Protein AF-A0A9J6DXA3-F1 (afdb_monomer_lite)

Structure (mmCIF, N/CA/C/O backbone):
data_AF-A0A9J6DXA3-F1
#
_entry.id   AF-A0A9J6DXA3-F1
#
loop_
_atom_site.group_PDB
_atom_site.id
_atom_site.type_symbol
_atom_site.label_atom_id
_atom_site.label_alt_id
_atom_site.label_comp_id
_atom_site.label_asym_id
_atom_site.label_entity_id
_atom_site.label_seq_id
_atom_site.pdbx_PDB_ins_code
_atom_site.Cartn_x
_atom_site.Cartn_y
_atom_site.Cartn_z
_atom_site.occupancy
_atom_site.B_iso_or_equiv
_atom_site.auth_seq_id
_atom_site.auth_comp_id
_atom_site.auth_asym_id
_atom_site.auth_atom_id
_atom_site.pdbx_PDB_model_num
ATOM 1 N N . MET A 1 1 ? -15.907 -33.816 31.996 1.00 32.94 1 MET A N 1
ATOM 2 C CA . MET A 1 1 ? -16.526 -34.299 30.741 1.00 32.94 1 MET A CA 1
ATOM 3 C C . MET A 1 1 ? -16.100 -33.361 29.618 1.00 32.94 1 MET A C 1
ATOM 5 O O . MET A 1 1 ? -16.428 -32.185 29.679 1.00 32.94 1 MET A O 1
ATOM 9 N N . VAL A 1 2 ? -15.277 -33.826 28.674 1.00 35.84 2 VAL A N 1
ATOM 10 C CA . VAL A 1 2 ? -14.734 -32.983 27.592 1.00 35.84 2 VAL A CA 1
ATOM 11 C C . VAL A 1 2 ? -15.700 -33.006 26.409 1.00 35.84 2 VAL A C 1
ATOM 13 O O . VAL A 1 2 ? -15.855 -34.043 25.774 1.00 35.84 2 VAL A O 1
ATOM 16 N N . VAL A 1 3 ? -16.315 -31.865 26.089 1.00 32.56 3 VAL A N 1
ATOM 17 C CA . VAL A 1 3 ? -17.033 -31.655 24.820 1.00 32.56 3 VAL A CA 1
ATOM 18 C C . VAL A 1 3 ? -16.294 -30.572 24.038 1.00 32.56 3 VAL A C 1
ATOM 20 O O . VAL A 1 3 ? -15.847 -29.569 24.594 1.00 32.56 3 VAL A O 1
ATOM 23 N N . THR A 1 4 ? -16.031 -30.848 22.763 1.00 32.62 4 THR A N 1
ATOM 24 C CA . THR A 1 4 ? -14.801 -30.379 22.115 1.00 32.62 4 THR A CA 1
ATOM 25 C C . THR A 1 4 ? -14.888 -28.975 21.510 1.00 32.62 4 THR A C 1
ATOM 27 O O . THR A 1 4 ? -15.875 -28.568 20.901 1.00 32.62 4 THR A O 1
ATOM 30 N N . ASN A 1 5 ? -13.768 -28.247 21.579 1.00 40.22 5 ASN A N 1
ATOM 31 C CA . ASN A 1 5 ? -13.580 -26.883 21.056 1.00 40.22 5 ASN A CA 1
ATOM 32 C C . ASN A 1 5 ? -13.651 -26.780 19.503 1.00 40.22 5 ASN A C 1
ATOM 34 O O . ASN A 1 5 ? -13.339 -25.745 18.917 1.00 40.22 5 ASN A O 1
ATOM 38 N N . ARG A 1 6 ? -14.027 -27.864 18.807 1.00 35.66 6 ARG A N 1
ATOM 39 C CA . ARG A 1 6 ? -14.037 -27.958 17.337 1.00 35.66 6 ARG A CA 1
ATOM 40 C C . ARG A 1 6 ? -15.340 -27.426 16.728 1.00 35.66 6 ARG A C 1
ATOM 42 O O . ARG A 1 6 ? -15.296 -26.728 15.718 1.00 35.66 6 ARG A O 1
ATOM 49 N N . GLU A 1 7 ? -16.486 -27.659 17.369 1.00 32.19 7 GLU A N 1
ATOM 50 C CA . GLU A 1 7 ? -17.798 -27.310 16.795 1.00 32.19 7 GLU A CA 1
ATOM 51 C C . GLU A 1 7 ? -18.126 -25.809 16.783 1.00 32.19 7 GLU A C 1
ATOM 53 O O . GLU A 1 7 ? -18.921 -25.348 15.961 1.00 32.19 7 GLU A O 1
ATOM 58 N N . ARG A 1 8 ? -17.531 -25.013 17.683 1.00 41.12 8 ARG A N 1
ATOM 59 C CA . ARG A 1 8 ? -17.769 -23.558 17.707 1.00 41.12 8 ARG A CA 1
ATOM 60 C C . ARG A 1 8 ? -17.139 -22.845 16.504 1.00 41.12 8 ARG A C 1
ATOM 62 O O . ARG A 1 8 ? -17.656 -21.813 16.087 1.00 41.12 8 ARG A O 1
ATOM 69 N N . ARG A 1 9 ? -16.078 -23.406 15.905 1.00 43.84 9 ARG A N 1
ATOM 70 C CA . ARG A 1 9 ? -15.393 -22.811 14.742 1.00 43.84 9 ARG A CA 1
ATOM 71 C C . ARG A 1 9 ? -16.198 -22.940 13.442 1.00 43.84 9 ARG A C 1
ATOM 73 O O . ARG A 1 9 ? -16.275 -21.970 12.697 1.00 43.84 9 ARG A O 1
ATOM 80 N N . GLY A 1 10 ? -16.862 -24.076 13.204 1.00 33.06 10 GLY A N 1
ATOM 81 C CA . GLY A 1 10 ? -17.663 -24.288 11.985 1.00 33.06 10 GLY A CA 1
ATOM 82 C C . GLY A 1 10 ? -18.883 -23.361 11.877 1.00 33.06 10 GLY A C 1
ATOM 83 O O . GLY A 1 10 ? -19.132 -22.774 10.826 1.00 33.06 10 GLY A O 1
ATOM 84 N N . ARG A 1 11 ? -19.609 -23.156 12.988 1.00 39.62 11 ARG A N 1
ATOM 85 C CA . ARG A 1 11 ? -20.810 -22.294 13.022 1.00 39.62 11 ARG A CA 1
ATOM 86 C C . ARG A 1 11 ? -20.500 -20.792 12.917 1.00 39.62 11 ARG A C 1
ATOM 88 O O . ARG A 1 11 ? -21.351 -20.036 12.458 1.00 39.62 11 ARG A O 1
ATOM 95 N N . ALA A 1 12 ? -19.298 -20.359 13.307 1.00 43.62 12 ALA A N 1
A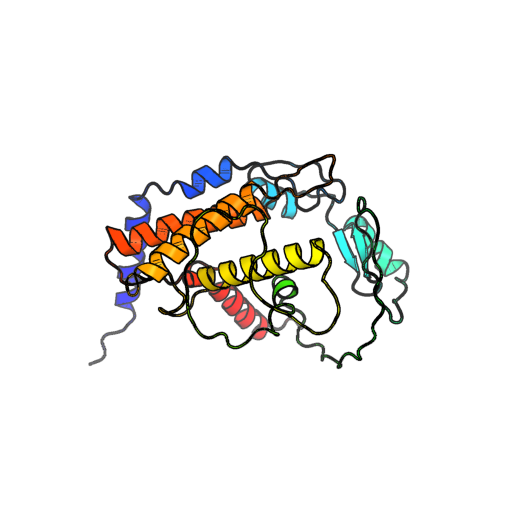TOM 96 C CA . ALA A 1 12 ? -18.857 -18.974 13.124 1.00 43.62 12 ALA A CA 1
ATOM 97 C C . ALA A 1 12 ? -18.522 -18.664 11.654 1.00 43.62 12 ALA A C 1
ATOM 99 O O . ALA A 1 12 ? -18.892 -17.603 11.153 1.00 43.62 12 ALA A O 1
ATOM 100 N N . LEU A 1 13 ? -17.880 -19.605 10.949 1.00 41.00 13 LEU A N 1
ATOM 101 C CA . LEU A 1 13 ? -17.437 -19.401 9.569 1.00 41.00 13 LEU A CA 1
ATOM 102 C C . LEU A 1 13 ? -18.620 -19.244 8.597 1.00 41.00 13 LEU A C 1
ATOM 104 O O . LEU A 1 13 ? -18.653 -18.275 7.846 1.00 41.00 13 LEU A O 1
ATOM 108 N N . HIS A 1 14 ? -19.638 -20.110 8.691 1.00 32.59 14 HIS A N 1
ATOM 109 C CA . HIS A 1 14 ? -20.852 -20.014 7.862 1.00 32.59 14 HIS A CA 1
ATOM 110 C C . HIS A 1 14 ? -21.665 -18.727 8.092 1.00 32.59 14 HIS A C 1
ATOM 112 O O . HIS A 1 14 ? -22.303 -18.228 7.166 1.00 32.59 14 HIS A O 1
ATOM 118 N N . ARG A 1 15 ? -21.647 -18.162 9.310 1.00 36.94 15 ARG A N 1
ATOM 119 C CA . ARG A 1 15 ? -22.309 -16.875 9.588 1.00 36.94 15 ARG A CA 1
ATOM 120 C C . ARG A 1 15 ? -21.566 -15.693 8.968 1.00 36.94 15 ARG A C 1
ATOM 122 O O . ARG A 1 15 ? -22.218 -14.764 8.505 1.00 36.94 15 ARG A O 1
ATOM 129 N N . LEU A 1 16 ? -20.233 -15.741 8.914 1.00 41.31 16 LEU A N 1
ATOM 130 C CA . LEU A 1 16 ? -19.437 -14.731 8.212 1.00 41.31 16 LEU A CA 1
ATOM 131 C C . LEU A 1 16 ? -19.705 -14.759 6.702 1.00 41.31 16 LEU A C 1
ATOM 133 O O . LEU A 1 16 ? -19.933 -13.703 6.124 1.00 41.31 16 LEU A O 1
ATOM 137 N N . THR A 1 17 ? -19.777 -15.938 6.072 1.00 39.34 17 THR A N 1
ATOM 138 C CA . THR A 1 17 ? -20.079 -16.036 4.630 1.00 39.34 17 THR A CA 1
ATOM 139 C C . THR A 1 17 ? -21.453 -15.449 4.295 1.00 39.34 17 THR A C 1
ATOM 141 O O . THR A 1 17 ? -21.569 -14.682 3.342 1.00 39.34 17 THR A O 1
ATOM 144 N N . ALA A 1 18 ? -22.479 -15.737 5.104 1.00 35.12 18 ALA A N 1
ATOM 145 C CA . ALA A 1 18 ? -23.824 -15.186 4.911 1.00 35.12 18 ALA A CA 1
ATOM 146 C C . ALA A 1 18 ? -23.894 -13.657 5.116 1.00 35.12 18 ALA A C 1
ATOM 148 O O . ALA A 1 18 ? -24.624 -12.981 4.398 1.00 35.12 18 ALA A O 1
ATOM 149 N N . LEU A 1 19 ? -23.109 -13.097 6.046 1.00 46.53 19 LEU A N 1
ATOM 150 C CA . LEU A 1 19 ? -23.031 -11.645 6.270 1.00 46.53 19 LEU A CA 1
ATOM 151 C C . LEU A 1 19 ? -22.354 -10.887 5.117 1.00 46.53 19 LEU A C 1
ATOM 153 O O . LEU A 1 19 ? -22.699 -9.736 4.873 1.00 46.53 19 LEU A O 1
ATOM 157 N N . VAL A 1 20 ? -21.426 -11.518 4.389 1.00 47.47 20 VAL A N 1
ATOM 158 C CA . VAL A 1 20 ? -20.734 -10.885 3.249 1.00 47.47 20 VAL A CA 1
ATOM 159 C C . VAL A 1 20 ? -21.664 -10.684 2.045 1.00 47.47 20 VAL A C 1
ATOM 161 O O . VAL A 1 20 ? -21.513 -9.695 1.339 1.00 47.47 20 VAL A O 1
ATOM 164 N N . HIS A 1 21 ? -22.657 -11.558 1.840 1.00 46.91 21 HIS A N 1
ATOM 165 C CA . HIS A 1 21 ? -23.562 -11.508 0.678 1.00 46.91 21 HIS A CA 1
ATOM 166 C C . HIS A 1 21 ? -24.663 -10.432 0.778 1.00 46.91 21 HIS A C 1
ATOM 168 O O . HIS A 1 21 ? -25.311 -10.133 -0.220 1.00 46.91 21 HIS A O 1
ATOM 174 N N . GLY A 1 22 ? -24.898 -9.865 1.967 1.00 45.28 22 GLY A N 1
ATOM 175 C CA . GLY A 1 22 ? -25.906 -8.817 2.192 1.00 45.28 22 GLY A CA 1
ATOM 176 C C . GLY A 1 22 ? -25.366 -7.384 2.136 1.00 45.28 22 GLY A C 1
ATOM 177 O O . GLY A 1 22 ? -26.148 -6.441 2.220 1.00 45.28 22 GLY A O 1
ATOM 178 N N . VAL A 1 23 ? -24.047 -7.208 2.020 1.00 51.72 23 VAL A N 1
ATOM 179 C CA . VAL A 1 23 ? -23.394 -5.895 1.961 1.00 51.72 23 VAL A CA 1
ATOM 180 C C . VAL A 1 23 ? -22.916 -5.663 0.532 1.00 51.72 23 VAL A C 1
ATOM 182 O O . VAL A 1 23 ? -22.135 -6.445 -0.005 1.00 51.72 23 VAL A O 1
ATOM 185 N N . ASN A 1 24 ? -23.381 -4.581 -0.092 1.00 50.00 24 ASN A N 1
ATOM 186 C CA . ASN A 1 24 ? -22.934 -4.183 -1.425 1.00 50.00 24 ASN A CA 1
ATOM 187 C C . ASN A 1 24 ? -21.543 -3.529 -1.326 1.00 50.00 24 ASN A C 1
ATOM 189 O O . ASN A 1 24 ? -21.427 -2.304 -1.252 1.00 50.00 24 ASN A O 1
ATOM 193 N N . TRP A 1 25 ? -20.499 -4.361 -1.250 1.00 54.56 25 TRP A N 1
ATOM 194 C CA . TRP A 1 25 ? -19.100 -3.944 -1.127 1.00 54.56 25 TRP A CA 1
ATOM 195 C C . TRP A 1 25 ? -18.617 -3.223 -2.395 1.00 54.56 25 TRP A C 1
ATOM 197 O O . TRP A 1 25 ? -18.008 -3.811 -3.290 1.00 54.56 25 TRP A O 1
ATOM 207 N N . ARG A 1 26 ? -18.829 -1.904 -2.429 1.00 54.62 26 ARG A N 1
ATOM 208 C CA . ARG A 1 26 ? -18.329 -0.995 -3.473 1.00 54.62 26 ARG A CA 1
ATOM 209 C C . ARG A 1 26 ? -16.815 -1.064 -3.765 1.00 54.62 26 ARG A C 1
ATOM 211 O O . ARG A 1 26 ? -16.468 -0.760 -4.905 1.00 54.62 26 ARG A O 1
ATOM 218 N N . PRO A 1 27 ? -15.904 -1.471 -2.852 1.00 53.50 27 PRO A N 1
ATOM 219 C CA . PRO A 1 27 ? -14.471 -1.499 -3.153 1.00 53.50 27 PRO A CA 1
ATOM 220 C C . PRO A 1 27 ? -14.051 -2.392 -4.326 1.00 53.50 27 PRO A C 1
ATOM 222 O O . PRO A 1 27 ? -13.066 -2.062 -4.978 1.00 53.50 27 PRO A O 1
ATOM 225 N N . MET A 1 28 ? -14.776 -3.480 -4.631 1.00 50.53 28 MET A N 1
ATOM 226 C CA . MET A 1 28 ? -14.463 -4.291 -5.821 1.00 50.53 28 MET A CA 1
ATOM 227 C C . MET A 1 28 ? -14.722 -3.520 -7.120 1.00 50.53 28 MET A C 1
ATOM 229 O O . MET A 1 28 ? -13.863 -3.517 -7.992 1.00 50.53 28 MET A O 1
ATOM 233 N N . LEU A 1 29 ? -15.842 -2.793 -7.213 1.00 53.34 29 LEU A N 1
ATOM 234 C CA . LEU A 1 29 ? -16.174 -1.981 -8.394 1.00 53.34 29 LEU A CA 1
ATOM 235 C C . LEU A 1 29 ? -15.106 -0.904 -8.656 1.00 53.34 29 LEU A C 1
ATOM 237 O O . LEU A 1 29 ? -14.733 -0.647 -9.796 1.00 53.34 29 LEU A O 1
ATOM 241 N N . LEU A 1 30 ? -14.542 -0.334 -7.587 1.00 57.00 30 LEU A N 1
ATOM 242 C CA . LEU A 1 30 ? -13.500 0.688 -7.681 1.00 57.00 30 LEU A CA 1
ATOM 243 C C . LEU A 1 30 ? -12.153 0.153 -8.215 1.00 57.00 30 LEU A C 1
ATOM 245 O O . LEU A 1 30 ? -11.325 0.932 -8.684 1.00 57.00 30 LEU A O 1
ATOM 249 N N . ALA A 1 31 ? -11.895 -1.155 -8.114 1.00 58.88 31 ALA A N 1
ATOM 250 C CA . ALA A 1 31 ? -10.672 -1.768 -8.635 1.00 58.88 31 ALA A CA 1
ATOM 251 C C . ALA A 1 31 ? -10.705 -1.912 -10.168 1.00 58.88 31 ALA A C 1
ATOM 253 O O . ALA A 1 31 ? -9.661 -1.790 -10.815 1.00 58.88 31 ALA A O 1
ATOM 254 N N . ASP A 1 32 ? -11.899 -2.109 -10.734 1.00 62.88 32 ASP A N 1
ATOM 255 C CA . ASP A 1 32 ? -12.118 -2.250 -12.176 1.00 62.88 32 ASP A CA 1
ATOM 256 C C . ASP A 1 32 ? -12.164 -0.887 -12.898 1.00 62.88 32 ASP A C 1
ATOM 258 O O . ASP A 1 32 ? -11.790 -0.788 -14.065 1.00 62.88 32 ASP A O 1
ATOM 262 N N . GLU A 1 33 ? -12.547 0.184 -12.191 1.00 69.38 33 GLU A N 1
ATOM 263 C CA . GLU A 1 33 ? -12.546 1.568 -12.699 1.00 69.38 33 GLU A CA 1
ATOM 264 C C . GLU A 1 33 ? -11.139 2.207 -12.758 1.00 69.38 33 GLU A C 1
ATOM 266 O O . GLU A 1 33 ? -10.894 3.118 -13.553 1.00 69.38 33 GLU A O 1
ATOM 271 N N . LEU A 1 34 ? -10.196 1.762 -11.915 1.00 77.94 34 LEU A N 1
ATOM 272 C CA . LEU A 1 34 ? -8.882 2.398 -11.755 1.00 77.94 34 LEU A CA 1
ATOM 273 C C . LEU A 1 34 ? -7.815 1.809 -12.690 1.00 77.94 34 LEU A C 1
ATOM 275 O O . LEU A 1 34 ? -7.060 0.901 -12.331 1.00 77.94 34 LEU A O 1
ATOM 279 N N . MET A 1 35 ? -7.709 2.411 -13.876 1.00 89.19 35 MET A N 1
ATOM 280 C CA . MET A 1 35 ? -6.674 2.118 -14.872 1.00 89.19 35 MET A CA 1
ATOM 281 C C . MET A 1 35 ? -5.269 2.476 -14.360 1.00 89.19 35 MET A C 1
ATOM 283 O O . MET A 1 35 ? -4.984 3.632 -14.046 1.00 89.19 35 MET A O 1
ATOM 287 N N . ALA A 1 36 ? -4.363 1.500 -14.329 1.00 92.94 36 ALA A N 1
ATOM 288 C CA . ALA A 1 36 ? -2.966 1.662 -13.938 1.00 92.94 36 ALA A CA 1
ATOM 289 C C . ALA A 1 36 ? -2.009 1.203 -15.043 1.00 92.94 36 ALA A C 1
ATOM 291 O O . ALA A 1 36 ? -2.321 0.328 -15.848 1.00 92.94 36 ALA A O 1
ATOM 292 N N . TYR A 1 37 ? -0.816 1.793 -15.070 1.00 95.75 37 TYR A N 1
ATOM 293 C CA . TYR A 1 37 ? 0.269 1.375 -15.955 1.00 95.75 37 TYR A CA 1
ATOM 294 C C . TYR A 1 37 ? 1.056 0.209 -15.351 1.00 95.75 37 TYR A C 1
ATOM 296 O O . TYR A 1 37 ? 1.200 0.111 -14.133 1.00 95.75 37 TYR A O 1
ATOM 304 N N . CYS A 1 38 ? 1.660 -0.623 -16.197 1.00 95.56 38 CYS A N 1
ATOM 305 C CA . CYS A 1 38 ? 2.570 -1.677 -15.750 1.00 95.56 38 CYS A CA 1
ATOM 306 C C . CYS A 1 38 ? 3.726 -1.137 -14.880 1.00 95.56 38 CYS A C 1
ATOM 308 O O . CYS A 1 38 ? 4.283 -0.061 -15.132 1.00 95.56 38 CYS A O 1
ATOM 310 N N . TRP A 1 39 ? 4.140 -1.918 -13.874 1.00 92.69 39 TRP A N 1
ATOM 311 C CA . TRP A 1 39 ? 5.334 -1.640 -13.063 1.00 92.69 39 TRP A CA 1
ATOM 312 C C . TRP A 1 39 ? 6.588 -1.430 -13.923 1.00 92.69 39 TRP A C 1
ATOM 314 O O . TRP A 1 39 ? 7.380 -0.540 -13.626 1.00 92.69 39 TRP A O 1
ATOM 324 N N . ASN A 1 40 ? 6.724 -2.182 -15.022 1.00 93.19 40 ASN A N 1
ATOM 325 C CA . ASN A 1 40 ? 7.874 -2.129 -15.931 1.00 93.19 40 ASN A CA 1
ATOM 326 C C . ASN A 1 40 ? 7.781 -1.019 -17.000 1.00 93.19 40 ASN A C 1
ATOM 328 O O . ASN A 1 40 ? 8.551 -1.012 -17.959 1.00 93.19 40 ASN A O 1
ATOM 332 N N . GLU A 1 41 ? 6.847 -0.073 -16.873 1.00 94.06 41 GLU A N 1
ATOM 333 C CA . GLU A 1 41 ? 6.739 1.067 -17.794 1.00 94.06 41 GLU A CA 1
ATOM 334 C C . GLU A 1 41 ? 8.007 1.947 -17.880 1.00 94.06 41 GLU A C 1
ATOM 336 O O . GLU A 1 41 ? 8.374 2.284 -19.007 1.00 94.06 41 GLU A O 1
ATOM 341 N N . PRO A 1 42 ? 8.783 2.195 -16.799 1.00 90.06 42 PRO A N 1
ATOM 342 C CA . PRO A 1 42 ? 10.087 2.868 -16.893 1.00 90.06 42 PRO A CA 1
ATOM 343 C C . PRO A 1 42 ? 11.129 2.117 -17.740 1.00 90.06 42 PRO A C 1
ATOM 345 O O . PRO A 1 42 ? 12.135 2.695 -18.137 1.00 90.06 42 PRO A O 1
ATOM 348 N N . TYR A 1 43 ? 10.897 0.832 -18.032 1.00 90.25 43 TYR A N 1
ATOM 349 C CA . TYR A 1 43 ? 11.758 -0.006 -18.874 1.00 90.25 43 TYR A CA 1
ATOM 350 C C . TYR A 1 43 ? 11.199 -0.205 -20.295 1.00 90.25 43 TYR A C 1
ATOM 352 O O . TYR A 1 43 ? 11.762 -0.979 -21.071 1.00 90.25 43 TYR A O 1
ATOM 360 N N . GLY A 1 44 ? 10.114 0.500 -20.649 1.00 91.31 44 GLY A N 1
ATOM 361 C CA . GLY A 1 44 ? 9.510 0.518 -21.986 1.00 91.31 44 GLY A CA 1
ATOM 362 C C . GLY A 1 44 ? 8.147 -0.173 -22.110 1.00 91.31 44 GLY A C 1
ATOM 363 O O . GLY A 1 44 ? 7.597 -0.226 -23.210 1.00 91.31 44 GLY A O 1
ATOM 364 N N . CYS A 1 45 ? 7.573 -0.699 -21.022 1.00 94.25 45 CYS A N 1
ATOM 365 C CA . CYS A 1 45 ? 6.257 -1.337 -21.084 1.00 94.25 45 CYS A CA 1
ATOM 366 C C . CYS A 1 45 ? 5.109 -0.316 -21.174 1.00 94.25 45 CYS A C 1
ATOM 368 O O . CYS A 1 45 ? 4.777 0.345 -20.196 1.00 94.25 45 CYS A O 1
ATOM 370 N N . ASN A 1 46 ? 4.428 -0.247 -22.316 1.00 95.00 46 ASN A N 1
ATOM 371 C CA . ASN A 1 46 ? 3.305 0.678 -22.520 1.00 95.00 46 ASN A CA 1
ATOM 372 C C . ASN A 1 46 ? 1.927 0.118 -22.100 1.00 95.00 46 ASN A C 1
ATOM 374 O O . ASN A 1 46 ? 0.905 0.687 -22.473 1.00 95.00 46 ASN A O 1
ATOM 378 N N . PHE A 1 47 ? 1.872 -0.994 -21.356 1.00 96.56 47 PHE A N 1
ATOM 379 C CA . PHE A 1 47 ? 0.603 -1.594 -20.934 1.00 96.56 47 PHE A CA 1
ATOM 380 C C . PHE A 1 47 ? -0.122 -0.736 -19.885 1.00 96.56 47 PHE A C 1
ATOM 382 O O . PHE A 1 47 ? 0.482 -0.322 -18.890 1.00 96.56 47 PHE A O 1
ATOM 389 N N . VAL A 1 48 ? -1.430 -0.542 -20.089 1.00 95.56 48 VAL A N 1
ATOM 390 C CA . VAL A 1 48 ? -2.358 0.133 -19.170 1.00 95.56 48 VAL A CA 1
ATOM 391 C C . VAL A 1 48 ? -3.651 -0.678 -19.091 1.00 95.56 48 VAL A C 1
ATOM 393 O O . VAL A 1 48 ? -4.199 -1.050 -20.126 1.00 95.56 48 VAL A O 1
ATOM 396 N N . GLY A 1 49 ? -4.156 -0.934 -17.885 1.00 93.44 49 GLY A N 1
ATOM 397 C CA . GLY A 1 49 ? -5.385 -1.704 -17.672 1.00 93.44 49 GLY A CA 1
ATOM 398 C C . GLY A 1 49 ? -5.929 -1.571 -16.247 1.00 93.44 49 GLY A C 1
ATOM 399 O O . GLY A 1 49 ? -5.282 -0.933 -15.414 1.00 93.44 49 GLY A O 1
ATOM 400 N N . PRO A 1 50 ? -7.084 -2.182 -15.930 1.00 91.06 50 PRO A N 1
ATOM 401 C CA . PRO A 1 50 ? -7.549 -2.325 -14.552 1.00 91.06 50 PRO A CA 1
ATOM 402 C C . PRO A 1 50 ? -6.531 -3.095 -13.707 1.00 91.06 50 PRO A C 1
ATOM 404 O O . PRO A 1 50 ? -5.791 -3.933 -14.229 1.00 91.06 50 PRO A O 1
ATOM 407 N N . ILE A 1 51 ? -6.493 -2.852 -12.396 1.00 88.25 51 ILE A N 1
ATOM 408 C CA . ILE A 1 51 ? -5.410 -3.347 -11.523 1.00 88.25 51 ILE A CA 1
ATOM 409 C C . ILE A 1 51 ? -5.218 -4.873 -11.563 1.00 88.25 51 ILE A C 1
ATOM 411 O O . ILE A 1 51 ? -4.080 -5.343 -11.552 1.00 88.25 51 ILE A O 1
ATOM 415 N N . ALA A 1 52 ? -6.308 -5.640 -11.674 1.00 84.88 52 ALA A N 1
ATOM 416 C CA . ALA A 1 52 ? -6.265 -7.097 -11.804 1.00 84.88 52 ALA A CA 1
ATOM 417 C C . ALA A 1 52 ? -5.565 -7.539 -13.103 1.00 84.88 52 ALA A C 1
ATOM 419 O O . ALA A 1 52 ? -4.681 -8.393 -13.075 1.00 84.88 52 ALA A O 1
ATOM 420 N N . VAL A 1 53 ? -5.892 -6.886 -14.223 1.00 91.38 53 VAL A N 1
ATOM 421 C CA . VAL A 1 53 ? -5.303 -7.167 -15.542 1.00 91.38 53 VAL A CA 1
ATOM 422 C C . VAL A 1 53 ? -3.852 -6.676 -15.618 1.00 91.38 53 VAL A C 1
ATOM 424 O O . VAL A 1 53 ? -3.032 -7.279 -16.299 1.00 91.38 53 VAL A O 1
ATOM 427 N N . VAL A 1 54 ? -3.487 -5.612 -14.893 1.00 93.31 54 VAL A N 1
ATOM 428 C CA . VAL A 1 54 ? -2.088 -5.148 -14.791 1.00 93.31 54 VAL A CA 1
ATOM 429 C C . VAL A 1 54 ? -1.214 -6.155 -14.044 1.00 93.31 54 VAL A C 1
ATOM 431 O O . VAL A 1 54 ? -0.057 -6.335 -14.425 1.00 93.31 54 VAL A O 1
ATOM 434 N N . LEU A 1 55 ? -1.748 -6.826 -13.018 1.00 90.62 55 LEU A N 1
ATOM 435 C CA . LEU A 1 55 ? -1.045 -7.904 -12.318 1.00 90.62 55 LEU A CA 1
ATOM 436 C C . LEU A 1 55 ? -0.877 -9.137 -13.215 1.00 90.62 55 LEU A C 1
ATOM 438 O O . LEU A 1 55 ? 0.243 -9.614 -13.372 1.00 90.62 55 LEU A O 1
ATOM 442 N N . GLU A 1 56 ? -1.949 -9.591 -13.867 1.00 92.06 56 GLU A N 1
ATOM 443 C CA . GLU A 1 56 ? -1.897 -10.694 -14.837 1.00 92.06 56 GLU A CA 1
ATOM 444 C C . GLU A 1 56 ? -0.919 -10.396 -15.986 1.00 92.06 56 GLU A C 1
ATOM 446 O O . GLU A 1 56 ? -0.071 -11.224 -16.324 1.00 92.06 56 GLU A O 1
ATOM 451 N N . HIS A 1 57 ? -0.970 -9.181 -16.541 1.00 95.31 57 HIS A N 1
ATOM 452 C CA . HIS A 1 57 ? -0.018 -8.732 -17.548 1.00 95.31 57 HIS A CA 1
ATOM 453 C C . HIS A 1 57 ? 1.419 -8.796 -17.025 1.00 95.31 57 HIS A C 1
ATOM 455 O O . HIS A 1 57 ? 2.285 -9.348 -17.709 1.00 95.31 57 HIS A O 1
ATOM 461 N N . TYR A 1 58 ? 1.665 -8.233 -15.835 1.00 94.00 58 TYR A N 1
ATOM 462 C CA . TYR A 1 58 ? 2.981 -8.239 -15.213 1.00 94.00 58 TYR A CA 1
ATOM 463 C C . TYR A 1 58 ? 3.499 -9.667 -15.077 1.00 94.00 58 TYR A C 1
ATOM 465 O O . TYR A 1 58 ? 4.562 -9.936 -15.605 1.00 94.00 58 TYR A O 1
ATOM 473 N N . GLU A 1 59 ? 2.755 -10.579 -14.453 1.00 92.12 59 GLU A N 1
ATOM 474 C CA . GLU A 1 59 ? 3.235 -11.935 -14.160 1.00 92.12 59 GLU A CA 1
ATOM 475 C C . GLU A 1 59 ? 3.368 -12.836 -15.398 1.00 92.12 59 GLU A C 1
ATOM 477 O O . GLU A 1 59 ? 4.274 -13.668 -15.444 1.00 92.12 59 GLU A O 1
ATOM 482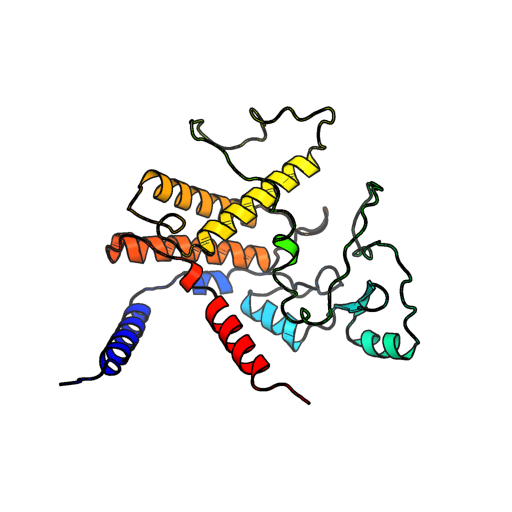 N N . GLN A 1 60 ? 2.477 -12.702 -16.390 1.00 92.75 60 GLN A N 1
ATOM 483 C CA . GLN A 1 60 ? 2.325 -13.709 -17.453 1.00 92.75 60 GLN A CA 1
ATOM 484 C C . GLN A 1 60 ? 2.753 -13.251 -18.854 1.00 92.75 60 GLN A C 1
ATOM 486 O O . GLN A 1 60 ? 3.043 -14.095 -19.701 1.00 92.75 60 GLN A O 1
ATOM 491 N N . SER A 1 61 ? 2.785 -11.942 -19.142 1.00 93.69 61 SER A N 1
ATOM 492 C CA . SER A 1 61 ? 3.008 -11.436 -20.515 1.00 93.69 61 SER A CA 1
ATOM 493 C C . SER A 1 61 ? 3.973 -10.251 -20.634 1.00 93.69 61 SER A C 1
ATOM 495 O O . SER A 1 61 ? 4.207 -9.749 -21.738 1.00 93.69 61 SER A O 1
ATOM 497 N N . CYS A 1 62 ? 4.574 -9.783 -19.537 1.00 94.69 62 CYS A N 1
ATOM 498 C CA . CYS A 1 62 ? 5.439 -8.612 -19.578 1.00 94.69 62 CYS A CA 1
ATOM 499 C C . CYS A 1 62 ? 6.845 -8.919 -20.126 1.00 94.69 62 CYS A C 1
ATOM 501 O O . CYS A 1 62 ? 7.774 -9.250 -19.391 1.00 94.69 62 CYS A O 1
ATOM 503 N N . ALA A 1 63 ? 7.051 -8.670 -21.423 1.00 92.75 63 ALA A N 1
ATOM 504 C CA . ALA A 1 63 ? 8.364 -8.752 -22.084 1.00 92.75 63 ALA A CA 1
ATOM 505 C C . ALA A 1 63 ? 9.432 -7.761 -21.549 1.00 92.75 63 ALA A C 1
ATOM 507 O O . ALA A 1 63 ? 10.574 -7.762 -22.004 1.00 92.75 63 ALA A O 1
ATOM 508 N N . PHE A 1 64 ? 9.073 -6.897 -20.594 1.00 93.81 64 PHE A N 1
ATOM 509 C CA . PHE A 1 64 ? 9.936 -5.864 -20.013 1.00 93.81 64 PHE A CA 1
ATOM 510 C C . PHE A 1 64 ? 10.346 -6.159 -18.563 1.00 93.81 64 PHE A C 1
ATOM 512 O O . PHE A 1 64 ? 10.801 -5.254 -17.866 1.00 93.81 64 PHE A O 1
ATOM 519 N N . HIS A 1 65 ? 10.195 -7.401 -18.089 1.00 92.00 65 HIS A N 1
ATOM 520 C CA . HIS A 1 65 ? 10.737 -7.798 -16.790 1.00 92.00 65 HIS A CA 1
ATOM 521 C C . HIS A 1 65 ? 12.229 -7.520 -16.690 1.00 92.00 65 HIS A C 1
ATOM 523 O O . HIS A 1 65 ? 13.005 -8.000 -17.520 1.00 92.00 65 HIS A O 1
ATOM 529 N N . VAL A 1 66 ? 12.616 -6.829 -15.619 1.00 89.88 66 VAL A N 1
ATOM 530 C CA . VAL A 1 66 ? 14.011 -6.588 -15.270 1.00 89.88 66 VAL A CA 1
ATOM 531 C C . VAL A 1 66 ? 14.384 -7.195 -13.921 1.00 89.88 66 VAL A C 1
ATOM 533 O O . VAL A 1 66 ? 13.560 -7.305 -13.016 1.00 89.88 66 VAL A O 1
ATOM 536 N N . PHE A 1 67 ? 15.655 -7.561 -13.789 1.00 86.69 67 PHE A N 1
ATOM 537 C CA . PHE A 1 67 ? 16.257 -8.164 -12.608 1.00 86.69 67 PHE A CA 1
ATOM 538 C C . PHE A 1 67 ? 17.556 -7.445 -12.262 1.00 86.69 67 PHE A C 1
ATOM 540 O O . PHE A 1 67 ? 18.337 -7.094 -13.146 1.00 86.69 67 PHE A O 1
ATOM 547 N N . LEU A 1 68 ? 17.809 -7.273 -10.965 1.00 86.88 68 LEU A N 1
ATOM 548 C CA . LEU A 1 68 ? 19.098 -6.815 -10.458 1.00 86.88 68 LEU A CA 1
ATOM 549 C C . LEU A 1 68 ? 20.049 -8.013 -10.334 1.00 86.88 68 LEU A C 1
ATOM 551 O O . LEU A 1 68 ? 19.805 -8.926 -9.536 1.00 86.88 68 LEU A O 1
ATOM 555 N N . CYS A 1 69 ? 21.148 -8.006 -11.086 1.00 87.81 69 CYS A N 1
ATOM 556 C CA . CYS A 1 69 ? 22.164 -9.044 -10.985 1.00 87.81 69 CYS A CA 1
ATOM 557 C C . CYS A 1 69 ? 22.864 -8.995 -9.624 1.00 87.81 69 CYS A C 1
ATOM 559 O O . CYS A 1 69 ? 23.574 -8.045 -9.300 1.00 87.81 69 CYS A O 1
ATOM 561 N N . GLN A 1 70 ? 22.751 -10.076 -8.854 1.00 84.25 70 GLN A N 1
ATOM 562 C CA . GLN A 1 70 ? 23.311 -10.172 -7.499 1.00 84.25 70 GLN A CA 1
ATOM 563 C C . GLN A 1 70 ? 24.855 -10.273 -7.451 1.00 84.25 70 GLN A C 1
ATOM 565 O O . GLN A 1 70 ? 25.423 -10.397 -6.370 1.00 84.25 70 GLN A O 1
ATOM 570 N N . ARG A 1 71 ? 25.549 -10.250 -8.602 1.00 85.69 71 ARG A N 1
ATOM 571 C CA . ARG A 1 71 ? 27.025 -10.311 -8.696 1.00 85.69 71 ARG A CA 1
ATOM 572 C C . ARG A 1 71 ? 27.679 -8.982 -9.105 1.00 85.69 71 ARG A C 1
ATOM 574 O O . ARG A 1 71 ? 28.744 -8.653 -8.583 1.00 85.69 71 ARG A O 1
ATOM 581 N N . CYS A 1 72 ? 27.072 -8.231 -10.027 1.00 88.75 72 CYS A N 1
ATOM 582 C CA . CYS A 1 72 ? 27.589 -6.940 -10.514 1.00 88.75 72 CYS A CA 1
ATOM 583 C C . CYS A 1 72 ? 26.711 -5.730 -10.147 1.00 88.75 72 CYS A C 1
ATOM 585 O O . CYS A 1 72 ? 27.188 -4.598 -10.216 1.00 88.75 72 CYS A O 1
ATOM 587 N N . GLY A 1 73 ? 25.454 -5.946 -9.745 1.00 85.56 73 GLY A N 1
ATOM 588 C CA . GLY A 1 73 ? 24.488 -4.883 -9.465 1.00 85.56 73 GLY A CA 1
ATOM 589 C C . GLY A 1 73 ? 23.860 -4.238 -10.705 1.00 85.56 73 GLY A C 1
ATOM 590 O O . GLY A 1 73 ? 23.208 -3.213 -10.564 1.00 85.56 73 GLY A O 1
ATOM 591 N N . GLU A 1 74 ? 24.038 -4.792 -11.907 1.00 85.69 74 GLU A N 1
ATOM 592 C CA . GLU A 1 74 ? 23.404 -4.271 -13.129 1.00 85.69 74 GLU A CA 1
ATOM 593 C C . GLU A 1 74 ? 21.923 -4.674 -13.205 1.00 85.69 74 GLU A C 1
ATOM 595 O O . GLU A 1 74 ? 21.557 -5.798 -12.851 1.00 85.69 74 GLU A O 1
ATOM 600 N N . ILE A 1 75 ? 21.074 -3.758 -13.682 1.00 85.50 75 ILE A N 1
ATOM 601 C CA . ILE A 1 75 ? 19.678 -4.047 -14.037 1.00 85.50 75 ILE A CA 1
ATOM 602 C C . ILE A 1 75 ? 19.658 -4.596 -15.463 1.00 85.50 75 ILE A C 1
ATOM 604 O O . ILE A 1 75 ? 20.197 -3.982 -16.380 1.00 85.50 75 ILE A O 1
ATOM 608 N N . MET A 1 76 ? 19.012 -5.742 -15.654 1.00 85.44 76 MET A N 1
ATOM 609 C CA . MET A 1 76 ? 18.952 -6.440 -16.936 1.00 85.44 76 MET A CA 1
ATOM 610 C C . MET A 1 76 ? 17.568 -6.997 -17.209 1.00 85.44 76 MET A C 1
ATOM 612 O O . MET A 1 76 ? 16.875 -7.390 -16.276 1.00 85.44 76 MET A O 1
ATOM 616 N N . LYS A 1 77 ? 17.190 -7.107 -18.483 1.00 87.31 77 LYS A N 1
ATOM 617 C CA . LYS A 1 77 ? 15.965 -7.808 -18.877 1.00 87.31 77 LYS A CA 1
ATOM 618 C C . LYS A 1 77 ? 16.076 -9.326 -18.654 1.00 87.31 77 LYS A C 1
ATOM 620 O O . LYS A 1 77 ? 17.176 -9.876 -18.589 1.00 87.31 77 LYS A O 1
ATOM 625 N N . ASN A 1 78 ? 14.930 -9.996 -18.519 1.00 84.38 78 ASN A N 1
ATOM 626 C CA . ASN A 1 78 ? 14.839 -11.448 -18.299 1.00 84.38 78 ASN A CA 1
ATOM 627 C C . ASN A 1 78 ? 15.563 -12.258 -19.396 1.00 84.38 78 ASN A C 1
ATOM 629 O O . ASN A 1 78 ? 16.379 -13.127 -19.098 1.00 84.38 78 ASN A O 1
ATOM 633 N N . ASP A 1 79 ? 15.319 -11.904 -20.659 1.00 83.38 79 ASP A N 1
ATOM 634 C CA . ASP A 1 79 ? 15.872 -12.543 -21.860 1.00 83.38 79 ASP A CA 1
ATOM 635 C C . ASP A 1 79 ? 17.412 -12.583 -21.894 1.00 83.38 79 ASP A C 1
ATOM 637 O O . ASP A 1 79 ? 18.001 -13.592 -22.285 1.00 83.38 79 ASP A O 1
ATOM 641 N N . ILE A 1 80 ? 18.078 -11.524 -21.429 1.00 85.25 80 ILE A N 1
ATOM 642 C CA . ILE A 1 80 ? 19.545 -11.428 -21.381 1.00 85.25 80 ILE A CA 1
ATOM 643 C C . ILE A 1 80 ? 20.167 -11.950 -20.073 1.00 85.25 80 ILE A C 1
ATOM 645 O O . ILE A 1 80 ? 21.390 -12.093 -19.998 1.00 85.25 80 ILE A O 1
ATOM 649 N N . LEU A 1 81 ? 19.364 -12.270 -19.049 1.00 84.88 81 LEU A N 1
ATOM 650 C CA . LEU A 1 81 ? 19.851 -12.661 -17.718 1.00 84.88 81 LEU A CA 1
ATOM 651 C C . LEU A 1 81 ? 20.755 -13.903 -17.776 1.00 84.88 81 LEU A C 1
ATOM 653 O O . LEU A 1 81 ? 21.851 -13.909 -17.210 1.00 84.88 81 LEU A O 1
ATOM 657 N N . ALA A 1 82 ? 20.325 -14.942 -18.496 1.00 85.88 82 ALA A N 1
ATOM 658 C CA . ALA A 1 82 ? 21.107 -16.165 -18.674 1.00 85.88 82 ALA A CA 1
ATOM 659 C C . ALA A 1 82 ? 22.407 -15.901 -19.455 1.00 85.88 82 ALA A C 1
ATOM 661 O O . ALA A 1 82 ? 23.480 -16.350 -19.043 1.00 85.88 82 ALA A O 1
ATOM 662 N N . ALA A 1 83 ? 22.328 -15.120 -20.539 1.00 87.06 83 ALA A N 1
ATOM 663 C CA . ALA A 1 83 ? 23.478 -14.769 -21.368 1.00 87.06 83 ALA A CA 1
ATOM 664 C C . ALA A 1 83 ? 24.560 -14.029 -20.563 1.00 87.06 83 ALA A C 1
ATOM 666 O O . ALA A 1 83 ? 25.733 -14.380 -20.657 1.00 87.06 83 ALA A O 1
ATOM 667 N N . HIS A 1 84 ? 24.169 -13.085 -19.704 1.00 88.62 84 HIS A N 1
ATOM 668 C CA . HIS A 1 84 ? 25.079 -12.349 -18.823 1.00 88.62 84 HIS A CA 1
ATOM 669 C C . HIS A 1 84 ? 25.805 -13.240 -17.797 1.00 88.62 84 HIS A C 1
ATOM 671 O O . HIS A 1 84 ? 26.997 -13.057 -17.522 1.00 88.62 84 HIS A O 1
ATOM 677 N N . TYR A 1 85 ? 25.114 -14.230 -17.218 1.00 85.06 85 TYR A N 1
ATOM 678 C CA . TYR A 1 85 ? 25.765 -15.189 -16.320 1.00 85.06 85 TYR A CA 1
ATOM 679 C C . TYR A 1 85 ? 26.770 -16.078 -17.066 1.00 85.06 85 TYR A C 1
ATOM 681 O O . TYR A 1 85 ? 27.854 -16.340 -16.536 1.00 85.06 85 TYR A O 1
ATOM 689 N N . VAL A 1 86 ? 26.448 -16.492 -18.298 1.00 87.12 86 VAL A N 1
ATOM 690 C CA . VAL A 1 86 ? 27.335 -17.288 -19.167 1.00 87.12 86 VAL A CA 1
ATOM 691 C C . VAL A 1 86 ? 28.534 -16.469 -19.659 1.00 87.12 86 VAL A C 1
ATOM 693 O O . VAL A 1 86 ? 29.659 -16.970 -19.642 1.00 87.12 86 VAL A O 1
ATOM 696 N N . SER A 1 87 ? 28.351 -15.189 -19.998 1.00 81.88 87 SER A N 1
ATOM 697 C CA . SER A 1 87 ? 29.410 -14.278 -20.466 1.00 81.88 87 SER A CA 1
ATOM 698 C C . SER A 1 87 ? 30.375 -13.813 -19.362 1.00 81.88 87 SER A C 1
ATOM 700 O O . SER A 1 87 ? 31.014 -12.770 -19.493 1.00 81.88 87 SER A O 1
ATOM 702 N N . ARG A 1 88 ? 30.474 -14.572 -18.261 1.00 73.88 88 ARG A N 1
ATOM 703 C CA . ARG A 1 88 ? 31.287 -14.288 -17.069 1.00 73.88 88 ARG A CA 1
ATOM 704 C C . ARG A 1 88 ? 31.072 -12.870 -16.531 1.00 73.88 88 ARG A C 1
ATOM 706 O O . ARG A 1 88 ? 32.014 -12.081 -16.471 1.00 73.88 88 ARG A O 1
ATOM 713 N N . CYS A 1 89 ? 29.839 -12.588 -16.094 1.00 84.94 89 CYS A N 1
ATOM 714 C CA . CYS A 1 89 ? 29.494 -11.471 -15.206 1.00 84.94 89 CYS A CA 1
ATOM 715 C C . CYS A 1 89 ? 30.681 -11.044 -14.321 1.00 84.94 89 CYS A C 1
ATOM 717 O O . CYS A 1 89 ? 31.099 -11.786 -13.424 1.00 84.94 89 CYS A O 1
ATOM 719 N N . LYS A 1 90 ? 31.201 -9.836 -14.551 1.00 77.56 90 LYS A N 1
ATOM 720 C CA . LYS A 1 90 ? 32.317 -9.282 -13.781 1.00 77.56 90 LYS A CA 1
ATOM 721 C C . LYS A 1 90 ? 31.808 -8.921 -12.385 1.00 77.56 90 LYS A C 1
ATOM 723 O O . LYS A 1 90 ? 30.983 -8.024 -12.242 1.00 77.56 90 LYS A O 1
ATOM 728 N N . HIS A 1 91 ? 32.269 -9.635 -11.359 1.00 67.75 91 HIS A N 1
ATOM 729 C CA . HIS A 1 91 ? 31.928 -9.311 -9.971 1.00 67.75 91 HIS A CA 1
ATOM 730 C C . HIS A 1 91 ? 32.351 -7.872 -9.647 1.00 67.75 91 HIS A C 1
ATOM 732 O O . HIS A 1 91 ? 33.503 -7.505 -9.890 1.00 67.75 91 HIS A O 1
ATOM 738 N N . ARG A 1 92 ? 31.455 -7.069 -9.053 1.00 58.56 92 ARG A N 1
ATOM 739 C CA . ARG A 1 92 ? 31.863 -5.778 -8.480 1.00 58.56 92 ARG A CA 1
ATOM 740 C C . ARG A 1 92 ? 32.696 -6.039 -7.226 1.00 58.56 92 ARG A C 1
ATOM 742 O O . ARG A 1 92 ? 32.158 -6.403 -6.182 1.00 58.56 92 ARG A O 1
ATOM 749 N N . LEU A 1 93 ? 34.001 -5.802 -7.316 1.00 51.47 93 LEU A N 1
ATOM 750 C CA . LEU A 1 93 ? 34.847 -5.609 -6.142 1.00 51.47 93 LEU A CA 1
ATOM 751 C C . LEU A 1 93 ? 34.534 -4.227 -5.542 1.00 51.47 93 LEU A C 1
ATOM 753 O O . LEU A 1 93 ? 35.020 -3.215 -6.027 1.00 51.47 93 LEU A O 1
ATOM 757 N N . SER A 1 94 ? 33.681 -4.215 -4.514 1.00 53.41 94 SER A N 1
ATOM 758 C CA . SER A 1 94 ? 33.488 -3.141 -3.523 1.00 53.41 94 SER A CA 1
ATOM 759 C C . SER A 1 94 ? 33.526 -1.676 -4.007 1.00 53.41 94 SER A C 1
ATOM 761 O O . SER A 1 94 ? 34.554 -1.005 -3.921 1.00 53.41 94 SER A O 1
ATOM 763 N N . SER A 1 95 ? 32.362 -1.122 -4.355 1.00 42.91 95 SER A N 1
ATOM 764 C CA . SER A 1 95 ? 31.819 0.140 -3.791 1.00 42.91 95 SER A CA 1
ATOM 765 C C . SER A 1 95 ? 30.547 0.559 -4.544 1.00 42.91 95 SER A C 1
ATOM 767 O O . SER A 1 95 ? 30.301 0.143 -5.683 1.00 42.91 95 SER A O 1
ATOM 769 N N . ALA A 1 96 ? 29.663 1.281 -3.852 1.00 47.41 96 ALA A N 1
ATOM 770 C CA . ALA A 1 96 ? 28.272 1.429 -4.260 1.00 47.41 96 ALA A CA 1
ATOM 771 C C . ALA A 1 96 ? 28.047 2.565 -5.269 1.00 47.41 96 ALA A C 1
ATOM 773 O O . ALA A 1 96 ? 28.306 3.728 -4.985 1.00 47.41 96 ALA A O 1
ATOM 774 N N . SER A 1 97 ? 27.430 2.212 -6.393 1.00 45.09 97 SER A N 1
ATOM 775 C CA . SER A 1 97 ? 26.535 3.084 -7.150 1.00 45.09 97 SER A CA 1
ATOM 776 C C . SER A 1 97 ? 25.395 2.210 -7.671 1.00 45.09 97 SER A C 1
ATOM 778 O O . SER A 1 97 ? 25.649 1.162 -8.271 1.00 45.09 97 SER A O 1
ATOM 780 N N . LEU A 1 98 ? 24.145 2.581 -7.372 1.00 43.09 98 LEU A N 1
ATOM 781 C CA . LEU A 1 98 ? 22.981 1.940 -7.989 1.00 43.09 98 LEU A CA 1
ATOM 782 C C . LEU A 1 98 ? 22.984 2.296 -9.485 1.00 43.09 98 LEU A C 1
ATOM 784 O O . LEU A 1 98 ? 23.282 3.446 -9.805 1.00 43.09 98 LEU A O 1
ATOM 788 N N . PRO A 1 99 ? 22.674 1.360 -10.397 1.00 42.81 99 PRO A N 1
ATOM 789 C CA . PRO A 1 99 ? 22.538 1.696 -11.808 1.00 42.81 99 PRO A CA 1
ATOM 790 C C . PRO A 1 99 ? 21.395 2.696 -12.002 1.00 42.81 99 PRO A C 1
ATOM 792 O O . PRO A 1 99 ? 20.315 2.553 -11.421 1.00 42.81 99 PRO A O 1
ATOM 795 N N . GLU A 1 100 ? 21.642 3.703 -12.831 1.00 45.44 100 GLU A N 1
ATOM 796 C CA . GLU A 1 100 ? 20.658 4.723 -13.170 1.00 45.44 100 GLU A CA 1
ATOM 797 C C . GLU A 1 100 ? 19.473 4.105 -13.918 1.00 45.44 100 GLU A C 1
ATOM 799 O O . GLU A 1 100 ? 19.630 3.335 -14.869 1.00 45.44 100 GLU A O 1
ATOM 804 N N . VAL A 1 101 ? 18.262 4.454 -13.485 1.00 50.47 101 VAL A N 1
ATOM 805 C CA . VAL A 1 101 ? 17.047 4.164 -14.250 1.00 50.47 101 VAL A CA 1
ATOM 806 C C . VAL A 1 101 ? 16.983 5.171 -15.405 1.00 50.47 101 VAL A C 1
ATOM 808 O O . VAL A 1 101 ? 17.132 6.368 -15.140 1.00 50.47 101 VAL A O 1
ATOM 811 N N . PRO A 1 102 ? 16.747 4.742 -16.660 1.00 37.94 102 PRO A N 1
ATOM 812 C CA . PRO A 1 102 ? 16.639 5.665 -17.786 1.00 37.94 102 PRO A CA 1
ATOM 813 C C . PRO A 1 102 ? 15.582 6.751 -17.525 1.00 37.94 102 PRO A C 1
ATOM 815 O O . PRO A 1 102 ? 14.411 6.438 -17.320 1.00 37.94 102 PRO A O 1
ATOM 818 N N . GLY A 1 103 ? 15.996 8.025 -17.536 1.00 43.59 103 GLY A N 1
ATOM 819 C CA . GLY A 1 103 ? 15.099 9.178 -17.360 1.00 43.59 103 GLY A CA 1
ATOM 820 C C . GLY A 1 103 ? 15.200 9.947 -16.033 1.00 43.59 103 GLY A C 1
ATOM 821 O O . GLY A 1 103 ? 14.277 10.702 -15.722 1.00 43.59 103 GLY A O 1
ATOM 822 N N . ARG A 1 104 ? 16.281 9.791 -15.255 1.00 37.97 104 ARG A N 1
ATOM 823 C CA . ARG A 1 104 ? 16.596 10.659 -14.101 1.00 37.97 104 ARG A CA 1
ATOM 824 C C . ARG A 1 104 ? 17.494 11.844 -14.511 1.00 37.97 104 ARG A C 1
ATOM 826 O O . ARG A 1 104 ? 18.311 11.699 -15.411 1.00 37.97 104 ARG A O 1
ATOM 833 N N . VAL A 1 105 ? 17.327 12.986 -13.836 1.00 36.12 105 VAL A N 1
ATOM 834 C CA . VAL A 1 105 ? 18.201 14.181 -13.880 1.00 36.12 105 VAL A CA 1
ATOM 835 C C . VAL A 1 105 ? 19.048 14.298 -12.594 1.00 36.12 105 VAL A C 1
ATOM 837 O O . VAL A 1 105 ? 18.670 13.737 -11.563 1.00 36.12 105 VAL A O 1
ATOM 840 N N . ASP A 1 106 ? 20.177 15.004 -12.675 1.00 35.38 106 ASP A N 1
ATOM 841 C CA . ASP A 1 106 ? 21.296 15.117 -11.712 1.00 35.38 106 ASP A CA 1
ATOM 842 C C . ASP A 1 106 ? 20.988 15.985 -10.458 1.00 35.38 106 ASP A C 1
ATOM 844 O O . ASP A 1 106 ? 20.076 16.809 -10.492 1.00 35.38 106 ASP A O 1
ATOM 848 N N . ASP A 1 107 ? 21.718 15.947 -9.329 1.00 31.09 107 ASP A N 1
ATOM 849 C CA . ASP A 1 107 ? 22.720 14.976 -8.823 1.00 31.09 107 ASP A CA 1
ATOM 850 C C . ASP A 1 107 ? 22.239 14.423 -7.446 1.00 31.09 107 ASP A C 1
ATOM 852 O O . ASP A 1 107 ? 21.257 13.675 -7.441 1.00 31.09 107 ASP A O 1
ATOM 856 N N . VAL A 1 108 ? 22.725 14.712 -6.221 1.00 30.09 108 VAL A N 1
ATOM 857 C CA . VAL A 1 108 ? 23.925 15.361 -5.636 1.00 30.09 108 VAL A CA 1
ATOM 858 C C . VAL A 1 108 ? 24.702 14.288 -4.859 1.00 30.09 108 VAL A C 1
ATOM 860 O O . VAL A 1 108 ? 24.128 13.615 -3.997 1.00 30.09 108 VAL A O 1
ATOM 863 N N . ALA A 1 109 ? 26.009 14.163 -5.087 1.00 25.62 109 ALA A N 1
ATOM 864 C CA . ALA A 1 109 ? 26.868 13.259 -4.322 1.00 25.62 109 ALA A CA 1
ATOM 865 C C . ALA A 1 109 ? 27.144 13.742 -2.878 1.00 25.62 109 ALA A C 1
ATOM 867 O O . ALA A 1 109 ? 27.563 14.877 -2.652 1.00 25.62 109 ALA A O 1
ATOM 868 N N . VAL A 1 110 ? 27.038 12.835 -1.895 1.00 25.88 110 VAL A N 1
ATOM 869 C CA . VAL A 1 110 ? 27.617 13.011 -0.548 1.00 25.88 110 VAL A CA 1
ATOM 870 C C . VAL A 1 110 ? 28.386 11.752 -0.149 1.00 25.88 110 VAL A C 1
ATOM 872 O O . VAL A 1 110 ? 27.811 10.700 0.125 1.00 25.88 110 VAL A O 1
ATOM 875 N N . SER A 1 111 ? 29.712 11.866 -0.101 1.00 27.75 111 SER A N 1
ATOM 876 C CA . SER A 1 111 ? 30.619 10.812 0.351 1.00 27.75 111 SER A CA 1
ATOM 877 C C . SER A 1 111 ? 30.824 10.860 1.870 1.00 27.75 111 SER A C 1
ATOM 879 O O . SER A 1 111 ? 31.417 11.808 2.382 1.00 27.75 111 SER A O 1
ATOM 881 N N . GLY A 1 112 ? 30.409 9.811 2.584 1.00 24.11 112 GLY A N 1
ATOM 882 C CA . GLY A 1 112 ? 30.691 9.620 4.010 1.00 24.11 112 GLY A CA 1
ATOM 883 C C . GLY A 1 112 ? 30.800 8.134 4.346 1.00 24.11 112 GLY A C 1
ATOM 884 O O . GLY A 1 112 ? 29.817 7.404 4.258 1.00 24.11 112 GLY A O 1
ATOM 885 N N . GLY A 1 113 ? 32.004 7.664 4.681 1.00 26.06 113 GLY A N 1
ATOM 886 C CA . GLY A 1 113 ? 32.261 6.245 4.938 1.00 26.06 113 GLY A CA 1
ATOM 887 C C . GLY A 1 113 ? 31.886 5.817 6.358 1.00 26.06 113 GLY A C 1
ATOM 888 O O . GLY A 1 113 ? 32.338 6.425 7.325 1.00 26.06 113 GLY A O 1
ATOM 889 N N . VAL A 1 114 ? 31.127 4.725 6.483 1.00 26.59 114 VAL A N 1
ATOM 890 C CA . VAL A 1 114 ? 30.907 4.003 7.747 1.00 26.59 114 VAL A CA 1
ATOM 891 C C . VAL A 1 114 ? 31.056 2.504 7.477 1.00 26.59 114 VAL A C 1
ATOM 893 O O . VAL A 1 114 ? 30.463 1.978 6.535 1.00 26.59 114 VAL A O 1
ATOM 896 N N . ASN A 1 115 ? 31.863 1.816 8.289 1.00 26.02 115 ASN A N 1
ATOM 897 C CA . ASN A 1 115 ? 32.098 0.377 8.152 1.00 26.02 115 ASN A CA 1
ATOM 898 C C . ASN A 1 115 ? 30.813 -0.426 8.409 1.00 26.02 115 ASN A C 1
ATOM 900 O O . ASN A 1 115 ? 30.097 -0.179 9.380 1.00 26.02 115 ASN A O 1
ATOM 904 N N . ARG A 1 116 ? 30.542 -1.419 7.555 1.00 28.61 116 ARG A N 1
ATOM 905 C CA . ARG A 1 116 ? 29.370 -2.298 7.651 1.00 28.61 116 ARG A CA 1
ATOM 906 C C . ARG A 1 116 ? 29.752 -3.617 8.341 1.00 28.61 116 ARG A C 1
ATOM 908 O O . ARG A 1 116 ? 30.733 -4.220 7.913 1.00 28.61 116 ARG A O 1
ATOM 915 N N . PRO A 1 117 ? 29.000 -4.100 9.347 1.00 28.11 117 PRO A N 1
ATOM 916 C CA . PRO A 1 117 ? 29.221 -5.429 9.909 1.00 28.11 117 PRO A CA 1
ATOM 917 C C . PRO A 1 117 ? 28.775 -6.526 8.930 1.00 28.11 117 PRO A C 1
ATOM 919 O O . PRO A 1 117 ? 27.800 -6.365 8.189 1.00 28.11 117 PRO A O 1
ATOM 922 N N . GLU A 1 118 ? 29.491 -7.648 8.939 1.00 26.25 118 GLU A N 1
ATOM 923 C CA . GLU A 1 118 ? 29.197 -8.825 8.116 1.00 26.25 118 GLU A CA 1
ATOM 924 C C . GLU A 1 118 ? 27.872 -9.490 8.531 1.00 26.25 118 GLU A C 1
ATOM 926 O O . GLU A 1 118 ? 27.493 -9.488 9.702 1.00 26.25 118 GLU A O 1
ATOM 931 N N . CYS A 1 119 ? 27.147 -10.060 7.564 1.00 26.97 119 CYS A N 1
ATOM 932 C CA . CYS A 1 119 ? 25.863 -10.731 7.786 1.00 26.97 119 CYS A CA 1
ATOM 933 C C . CYS A 1 119 ? 25.891 -12.146 7.192 1.00 26.97 119 CYS A C 1
ATOM 935 O O . CYS A 1 119 ? 26.138 -12.304 5.998 1.00 26.97 119 CYS A O 1
ATOM 937 N N . ASN A 1 120 ? 25.598 -13.157 8.015 1.00 26.62 120 ASN A N 1
ATOM 938 C CA . ASN A 1 120 ? 25.588 -14.569 7.614 1.00 26.62 120 ASN A CA 1
ATOM 939 C C . ASN A 1 120 ? 24.420 -14.925 6.667 1.00 26.62 120 ASN A C 1
ATOM 941 O O . ASN A 1 120 ? 23.325 -14.369 6.756 1.00 26.62 120 ASN A O 1
ATOM 945 N N . ASP A 1 121 ? 24.641 -15.920 5.801 1.00 30.00 121 ASP A N 1
ATOM 946 C CA . ASP A 1 121 ? 23.836 -16.239 4.604 1.00 30.00 121 ASP A CA 1
ATOM 947 C C . ASP A 1 121 ? 22.388 -16.754 4.819 1.00 30.00 121 ASP A C 1
ATOM 949 O O . ASP A 1 121 ? 21.697 -17.086 3.854 1.00 30.00 121 ASP A O 1
ATOM 953 N N . SER A 1 122 ? 21.864 -16.805 6.047 1.00 28.84 122 SER A N 1
ATOM 954 C CA . SER A 1 122 ? 20.562 -17.438 6.346 1.00 28.84 122 SER A CA 1
ATOM 955 C C . SER A 1 122 ? 19.316 -16.558 6.105 1.00 28.84 122 SER A C 1
ATOM 957 O O . SER A 1 122 ? 18.202 -17.001 6.373 1.00 28.84 122 SER A O 1
ATOM 959 N N . ALA A 1 123 ? 19.460 -15.324 5.605 1.00 29.27 123 ALA A N 1
ATOM 960 C CA . ALA A 1 123 ? 18.386 -14.313 5.573 1.00 29.27 123 ALA A CA 1
ATOM 961 C C . ALA A 1 123 ? 17.738 -14.043 4.188 1.00 29.27 123 ALA A C 1
ATOM 963 O O . ALA A 1 123 ? 17.096 -13.012 3.989 1.00 29.27 123 ALA A O 1
ATOM 964 N N . ARG A 1 124 ? 17.885 -14.938 3.199 1.00 32.62 124 ARG A N 1
ATOM 965 C CA . ARG A 1 124 ? 17.593 -14.635 1.775 1.00 32.62 124 ARG A CA 1
ATOM 966 C C . ARG A 1 124 ? 16.120 -14.650 1.303 1.00 32.62 124 ARG A C 1
ATOM 968 O O . ARG A 1 124 ? 15.903 -14.496 0.106 1.00 32.62 124 ARG A O 1
ATOM 975 N N . SER A 1 125 ? 15.100 -14.808 2.162 1.00 29.42 125 SER A N 1
ATOM 976 C CA . SER A 1 125 ? 13.700 -15.023 1.700 1.00 29.42 125 SER A CA 1
ATOM 977 C C . SER A 1 125 ? 12.648 -13.942 2.041 1.00 29.42 125 SER A C 1
ATOM 979 O O . SER A 1 125 ? 11.457 -14.253 2.028 1.00 29.42 125 SER A O 1
ATOM 981 N N . SER A 1 126 ? 13.027 -12.690 2.344 1.00 31.19 126 SER A N 1
ATOM 982 C CA . SER A 1 126 ? 12.060 -11.597 2.636 1.00 31.19 126 SER A CA 1
ATOM 983 C C . SER A 1 126 ? 12.367 -10.244 1.960 1.00 31.19 126 SER A C 1
ATOM 985 O O . SER A 1 126 ? 12.038 -9.170 2.475 1.00 31.19 126 SER A O 1
ATOM 987 N N . CYS A 1 127 ? 12.982 -10.266 0.775 1.00 27.97 127 CYS A N 1
ATOM 988 C CA . CYS A 1 127 ? 13.223 -9.057 -0.020 1.00 27.97 127 CYS A CA 1
ATOM 989 C C . CYS A 1 127 ? 11.949 -8.585 -0.743 1.00 27.97 127 CYS A C 1
ATOM 991 O O . CYS A 1 127 ? 11.767 -8.836 -1.929 1.00 27.97 127 CYS A O 1
ATOM 993 N N . GLY A 1 128 ? 11.086 -7.884 -0.003 1.00 28.70 128 GLY A N 1
ATOM 994 C CA . GLY A 1 128 ? 9.924 -7.155 -0.528 1.00 28.70 128 GLY A CA 1
ATOM 995 C C . GLY A 1 128 ? 9.544 -5.946 0.334 1.00 28.70 128 GLY A C 1
ATOM 996 O O . GLY A 1 128 ? 9.384 -4.849 -0.189 1.00 28.70 128 GLY A O 1
ATOM 997 N N . LEU A 1 129 ? 9.492 -6.109 1.665 1.00 32.78 129 LEU A N 1
ATOM 998 C CA . LEU A 1 129 ? 9.150 -5.021 2.603 1.00 32.78 129 LEU A CA 1
ATOM 999 C C . LEU A 1 129 ? 10.354 -4.353 3.298 1.00 32.78 129 LEU A C 1
ATOM 1001 O O . LEU A 1 129 ? 10.216 -3.262 3.848 1.00 32.78 129 LEU A O 1
ATOM 1005 N N . ASN A 1 130 ? 11.543 -4.964 3.279 1.00 28.45 130 ASN A N 1
ATOM 1006 C CA . ASN A 1 130 ? 12.674 -4.498 4.097 1.00 28.45 130 ASN A CA 1
ATOM 1007 C C . ASN A 1 130 ? 13.270 -3.136 3.689 1.00 28.45 130 ASN A C 1
ATOM 1009 O O . ASN A 1 130 ? 13.964 -2.528 4.498 1.00 28.45 130 ASN A O 1
ATOM 1013 N N . LEU A 1 131 ? 12.987 -2.619 2.486 1.00 32.09 131 LEU A N 1
ATOM 1014 C CA . LEU A 1 131 ? 13.549 -1.337 2.031 1.00 32.09 131 LEU A CA 1
ATOM 1015 C C . LEU A 1 131 ? 12.938 -0.111 2.744 1.00 32.09 131 LEU A C 1
ATOM 1017 O O . LEU A 1 131 ? 13.549 0.952 2.748 1.00 32.09 131 LEU A O 1
ATOM 1021 N N . LEU A 1 132 ? 11.763 -0.255 3.373 1.00 30.56 132 LEU A N 1
ATOM 1022 C CA . LEU A 1 132 ? 11.104 0.815 4.138 1.00 30.56 132 LEU A CA 1
ATOM 1023 C C . LEU A 1 132 ? 11.436 0.799 5.641 1.00 30.56 132 LEU A C 1
ATOM 1025 O O . LEU A 1 132 ? 11.292 1.825 6.300 1.00 30.56 132 LEU A O 1
ATOM 1029 N N . LEU A 1 133 ? 11.886 -0.331 6.205 1.00 31.52 133 LEU A N 1
ATOM 1030 C CA . LEU A 1 133 ? 12.087 -0.450 7.658 1.00 31.52 133 LEU A CA 1
ATOM 1031 C C . LEU A 1 133 ? 13.373 0.220 8.166 1.00 31.52 133 LEU A C 1
ATOM 1033 O O . LEU A 1 133 ? 13.399 0.699 9.297 1.00 31.52 133 LEU A O 1
ATOM 1037 N N . THR A 1 134 ? 14.440 0.268 7.365 1.00 28.06 134 THR A N 1
ATOM 1038 C CA . THR A 1 134 ? 15.766 0.712 7.841 1.00 28.06 134 THR A CA 1
ATOM 1039 C C . THR A 1 134 ? 15.852 2.222 8.120 1.00 28.06 134 THR A C 1
ATOM 1041 O O . THR A 1 134 ? 16.756 2.651 8.829 1.00 28.06 134 THR A O 1
ATOM 1044 N N . ALA A 1 135 ? 14.912 3.032 7.619 1.00 27.92 135 ALA A N 1
ATOM 1045 C CA . ALA A 1 135 ? 14.913 4.487 7.811 1.00 27.92 135 ALA A CA 1
ATOM 1046 C C . ALA A 1 135 ? 14.246 4.963 9.122 1.00 27.92 135 ALA A C 1
ATOM 1048 O O . ALA A 1 135 ? 14.456 6.101 9.529 1.00 27.92 135 ALA A O 1
ATOM 1049 N N . ALA A 1 136 ? 13.442 4.125 9.788 1.00 30.97 136 ALA A N 1
ATOM 1050 C CA . ALA A 1 136 ? 12.554 4.561 10.878 1.00 30.97 136 ALA A CA 1
ATOM 1051 C C . ALA A 1 136 ? 13.142 4.431 12.303 1.00 30.97 136 ALA A C 1
ATOM 1053 O O . ALA A 1 136 ? 12.473 4.769 13.276 1.00 30.97 136 ALA A O 1
ATOM 1054 N N . ALA A 1 137 ? 14.374 3.936 12.454 1.00 26.83 137 ALA A N 1
ATOM 1055 C CA . ALA A 1 137 ? 14.934 3.499 13.740 1.00 26.83 137 ALA A CA 1
ATOM 1056 C C . ALA A 1 137 ? 15.648 4.596 14.571 1.00 26.83 137 ALA A C 1
ATOM 1058 O O . ALA A 1 137 ? 16.513 4.269 15.379 1.00 26.83 137 ALA A O 1
ATOM 1059 N N . LEU A 1 138 ? 15.343 5.885 14.358 1.00 31.19 138 LEU A N 1
ATOM 1060 C CA . LEU A 1 138 ? 16.066 7.015 14.980 1.00 31.19 138 LEU A CA 1
ATOM 1061 C C . LEU A 1 138 ? 15.179 8.077 15.662 1.00 31.19 138 LEU A C 1
ATOM 1063 O O . LEU A 1 138 ? 15.669 9.159 15.977 1.00 31.19 138 LEU A O 1
ATOM 1067 N N . VAL A 1 139 ? 13.893 7.798 15.908 1.00 32.66 139 VAL A N 1
ATOM 1068 C CA . VAL A 1 139 ? 12.995 8.735 16.613 1.00 32.66 139 VAL A CA 1
ATOM 1069 C C . VAL A 1 139 ? 12.184 8.006 17.686 1.00 32.66 139 VAL A C 1
ATOM 1071 O O . VAL A 1 139 ? 11.054 7.583 17.442 1.00 32.66 139 VAL A O 1
ATOM 1074 N N . ASP A 1 140 ? 12.769 7.891 18.879 1.00 27.81 140 ASP A N 1
ATOM 1075 C CA . ASP A 1 140 ? 12.054 7.534 20.108 1.00 27.81 140 ASP A CA 1
ATOM 1076 C C . ASP A 1 140 ? 11.794 8.777 20.984 1.00 27.81 140 ASP A C 1
ATOM 1078 O O . ASP A 1 140 ? 12.536 9.758 20.951 1.00 27.81 140 ASP A O 1
ATOM 1082 N N . ASP A 1 141 ? 10.710 8.683 21.757 1.00 30.12 141 ASP A N 1
ATOM 1083 C CA . ASP A 1 141 ? 10.216 9.585 22.806 1.00 30.12 141 ASP A CA 1
ATOM 1084 C C . ASP A 1 141 ? 9.907 11.061 22.468 1.00 30.12 141 ASP A C 1
ATOM 1086 O O . ASP A 1 141 ? 10.739 11.967 22.508 1.00 30.12 141 ASP A O 1
ATOM 1090 N N . ALA A 1 142 ? 8.603 11.328 22.310 1.00 26.42 142 ALA A N 1
ATOM 1091 C CA . ALA A 1 142 ? 8.005 12.660 22.371 1.00 26.42 142 ALA A CA 1
ATOM 1092 C C . ALA A 1 142 ? 6.920 12.730 23.470 1.00 26.42 142 ALA A C 1
ATOM 1094 O O . ALA A 1 142 ? 6.007 11.898 23.471 1.00 26.42 142 ALA A O 1
ATOM 1095 N N . PRO A 1 143 ? 6.944 13.736 24.369 1.00 26.17 143 PRO A N 1
ATOM 1096 C CA . PRO A 1 143 ? 5.809 14.070 25.224 1.00 26.17 143 PRO A CA 1
ATOM 1097 C C . PRO A 1 143 ? 4.795 14.994 24.513 1.00 26.17 143 PRO A C 1
ATOM 1099 O O . PRO A 1 143 ? 5.078 15.610 23.485 1.00 26.17 143 PRO A O 1
ATOM 1102 N N . SER A 1 144 ? 3.590 15.046 25.081 1.00 31.48 144 SER A N 1
ATOM 1103 C CA . SER A 1 144 ? 2.317 15.511 24.502 1.00 31.48 144 SER A CA 1
ATOM 1104 C C . SER A 1 144 ? 2.106 17.034 24.370 1.00 31.48 144 SER A C 1
ATOM 1106 O O . SER A 1 144 ? 2.857 17.814 24.949 1.00 31.48 144 SER A O 1
ATOM 1108 N N . SER A 1 145 ? 0.971 17.412 23.742 1.00 29.00 145 SER A N 1
ATOM 1109 C CA . SER A 1 145 ? 0.377 18.768 23.577 1.00 29.00 145 SER A CA 1
ATOM 1110 C C . SER A 1 145 ? 1.054 19.679 22.526 1.00 29.00 145 SER A C 1
ATOM 1112 O O . SER A 1 145 ? 2.258 19.560 22.315 1.00 29.00 145 SER A O 1
ATOM 1114 N N . SER A 1 146 ? 0.358 20.567 21.796 1.00 28.19 146 SER A N 1
ATOM 1115 C CA . SER A 1 146 ? -1.088 20.895 21.689 1.00 28.19 146 SER A CA 1
ATOM 1116 C C . SER A 1 146 ? -1.439 21.387 20.263 1.00 28.19 146 SER A C 1
ATOM 1118 O O . SER A 1 146 ? -0.545 21.568 19.443 1.00 28.19 146 SER A O 1
ATOM 1120 N N . GLU A 1 147 ? -2.739 21.571 20.007 1.00 31.28 147 GLU A N 1
ATOM 1121 C CA . GLU A 1 147 ? -3.447 22.088 18.813 1.00 31.28 147 GLU A CA 1
ATOM 1122 C C . GLU A 1 147 ? -2.713 23.024 17.826 1.00 31.28 147 GLU A C 1
ATOM 1124 O O . GLU A 1 147 ? -1.978 23.923 18.228 1.00 31.28 147 GLU A O 1
ATOM 1129 N N . CYS A 1 148 ? -3.066 22.884 16.537 1.00 24.59 148 CYS A N 1
ATOM 1130 C CA . CYS A 1 148 ? -3.266 23.980 15.572 1.00 24.59 148 CYS A CA 1
ATOM 1131 C C . CYS A 1 148 ? -4.119 23.481 14.383 1.00 24.59 148 CYS A C 1
ATOM 1133 O O . CYS A 1 148 ? -3.865 22.400 13.851 1.00 24.59 148 CYS A O 1
ATOM 1135 N N . ASP A 1 149 ? -5.116 24.268 13.971 1.00 25.86 149 ASP A N 1
ATOM 1136 C CA . ASP A 1 149 ? -6.112 23.916 12.948 1.00 25.86 149 ASP A CA 1
ATOM 1137 C C . ASP A 1 149 ? -5.630 23.998 11.486 1.00 25.86 149 ASP A C 1
ATOM 1139 O O . ASP A 1 149 ? -4.769 24.801 11.135 1.00 25.86 149 ASP A O 1
ATOM 1143 N N . GLY A 1 150 ? -6.325 23.253 10.614 1.00 34.22 150 GLY A N 1
ATOM 1144 C CA . GLY A 1 150 ? -6.699 23.709 9.267 1.00 34.22 150 GLY A CA 1
ATOM 1145 C C . GLY A 1 150 ? -5.631 23.747 8.162 1.00 34.22 150 GLY A C 1
ATOM 1146 O O . GLY A 1 150 ? -5.021 24.783 7.936 1.00 34.22 150 GLY A O 1
ATOM 1147 N N . LEU A 1 151 ? -5.580 22.675 7.352 1.00 41.97 151 LEU A N 1
ATOM 1148 C CA . LEU A 1 151 ? -5.008 22.598 5.986 1.00 41.97 151 LEU A CA 1
ATOM 1149 C C . LEU A 1 151 ? -3.526 23.022 5.814 1.00 41.97 151 LEU A C 1
ATOM 1151 O O . LEU A 1 151 ? -3.217 24.215 5.784 1.00 41.97 151 LEU A O 1
ATOM 1155 N N . PRO A 1 152 ? -2.590 22.090 5.535 1.00 42.22 152 PRO A N 1
ATOM 1156 C CA . PRO A 1 152 ? -1.209 22.457 5.252 1.00 42.22 152 PRO A CA 1
ATOM 1157 C C . PRO A 1 152 ? -1.037 22.962 3.810 1.00 42.22 152 PRO A C 1
ATOM 1159 O O . PRO A 1 152 ? -0.641 22.230 2.903 1.00 42.22 152 PRO A O 1
ATOM 1162 N N . ALA A 1 153 ? -1.207 24.272 3.629 1.00 33.38 153 ALA A N 1
ATOM 1163 C CA . ALA A 1 153 ? -0.274 24.993 2.770 1.00 33.38 153 ALA A CA 1
ATOM 1164 C C . ALA A 1 153 ? 1.151 24.835 3.342 1.00 33.38 153 ALA A C 1
ATOM 1166 O O . ALA A 1 153 ? 1.339 24.747 4.557 1.00 33.38 153 ALA A O 1
ATOM 1167 N N . CYS A 1 154 ? 2.166 24.802 2.477 1.00 30.17 154 CYS A N 1
ATOM 1168 C CA . CYS A 1 154 ? 3.562 24.601 2.874 1.00 30.17 154 CYS A CA 1
ATOM 1169 C C . CYS A 1 154 ? 4.085 25.752 3.762 1.00 30.17 154 CYS A C 1
ATOM 1171 O O . CYS A 1 154 ? 4.596 26.752 3.264 1.00 30.17 154 CYS A O 1
ATOM 1173 N N . SER A 1 155 ? 3.976 25.607 5.086 1.00 30.89 155 SER A N 1
ATOM 1174 C CA . SER A 1 155 ? 4.517 26.546 6.076 1.00 30.89 155 SER A CA 1
ATOM 1175 C C . SER A 1 155 ? 4.991 25.807 7.331 1.00 30.89 155 SER A C 1
ATOM 1177 O O . SER A 1 155 ? 4.272 25.683 8.324 1.00 30.89 155 SER A O 1
ATOM 1179 N N . THR A 1 156 ? 6.243 25.355 7.314 1.00 38.56 156 THR A N 1
ATOM 1180 C CA . THR A 1 156 ? 6.919 24.756 8.472 1.00 38.56 156 THR A CA 1
ATOM 1181 C C . THR A 1 156 ? 7.107 25.777 9.601 1.00 38.56 156 THR A C 1
ATOM 1183 O O . THR A 1 156 ? 8.021 26.604 9.559 1.00 38.56 156 THR A O 1
ATOM 1186 N N . LYS A 1 157 ? 6.284 25.698 10.653 1.00 35.75 157 LYS A N 1
ATOM 1187 C CA . LYS A 1 157 ? 6.523 26.382 11.935 1.00 35.75 157 LYS A CA 1
ATOM 1188 C C . LYS A 1 157 ? 6.523 25.385 13.095 1.00 35.75 157 LYS A C 1
ATOM 1190 O O . LYS A 1 157 ? 5.473 25.050 13.626 1.00 35.75 157 LYS A O 1
ATOM 1195 N N . GLY A 1 158 ? 7.723 24.998 13.532 1.00 39.97 158 GLY A N 1
ATOM 1196 C CA . GLY A 1 158 ? 7.956 24.316 14.811 1.00 39.97 158 GLY A CA 1
ATOM 1197 C C . GLY A 1 158 ? 8.727 22.997 14.695 1.00 39.97 158 GLY A C 1
ATOM 1198 O O . GLY A 1 158 ? 8.291 22.103 13.986 1.00 39.97 158 GLY A O 1
ATOM 1199 N N . ARG A 1 159 ? 9.812 22.884 15.487 1.00 43.25 159 ARG A N 1
ATOM 1200 C CA . ARG A 1 159 ? 10.744 21.735 15.640 1.00 43.25 159 ARG A CA 1
ATOM 1201 C C . ARG A 1 159 ? 11.597 21.391 14.392 1.00 43.25 159 ARG A C 1
ATOM 1203 O O . ARG A 1 159 ? 11.075 21.311 13.296 1.00 43.25 159 ARG A O 1
ATOM 1210 N N . THR A 1 160 ? 12.917 21.184 14.483 1.00 36.25 160 THR A N 1
ATOM 1211 C CA . THR A 1 160 ? 13.879 21.243 15.612 1.00 36.25 160 THR A CA 1
ATOM 1212 C C . THR A 1 160 ? 15.155 22.003 15.213 1.00 36.25 160 THR A C 1
ATOM 1214 O O . THR A 1 160 ? 15.651 21.867 14.100 1.00 36.25 160 THR A O 1
ATOM 1217 N N . LYS A 1 161 ? 15.748 22.775 16.139 1.00 39.88 161 LYS A N 1
ATOM 1218 C CA . LYS A 1 161 ? 17.107 23.321 15.958 1.00 39.88 161 LYS A CA 1
ATOM 1219 C C . LYS A 1 161 ? 18.149 22.246 16.287 1.00 39.88 161 LYS A C 1
ATOM 1221 O O . LYS A 1 161 ? 18.549 22.117 17.441 1.00 39.88 161 LYS A O 1
ATOM 1226 N N . GLY A 1 162 ? 18.572 21.488 15.276 1.00 41.66 162 GLY A N 1
ATOM 1227 C CA . GLY A 1 162 ? 19.813 20.705 15.312 1.00 41.66 162 GLY A CA 1
ATOM 1228 C C . GLY A 1 162 ? 21.055 21.578 15.042 1.00 41.66 162 GLY A C 1
ATOM 1229 O O . GLY A 1 162 ? 20.920 22.736 14.633 1.00 41.66 162 GLY A O 1
ATOM 1230 N N . PRO A 1 163 ? 22.278 21.072 15.276 1.00 45.94 163 PRO A N 1
ATOM 1231 C CA . PRO A 1 163 ? 23.497 21.846 15.060 1.00 45.94 163 PRO A CA 1
ATOM 1232 C C . PRO A 1 163 ? 23.840 21.999 13.565 1.00 45.94 163 PRO A C 1
ATOM 1234 O O . PRO A 1 163 ? 24.215 21.036 12.910 1.00 45.94 163 PRO A O 1
ATOM 1237 N N . LYS A 1 164 ? 23.789 23.249 13.079 1.00 49.16 164 LYS A N 1
ATOM 1238 C CA . LYS A 1 164 ? 24.403 23.770 11.835 1.00 49.16 164 LYS A CA 1
ATOM 1239 C C . LYS A 1 164 ? 24.231 22.919 10.563 1.00 49.16 164 LYS A C 1
ATOM 1241 O O . LYS A 1 164 ? 25.168 22.281 10.094 1.00 49.16 164 LYS A O 1
ATOM 1246 N N . GLY A 1 165 ? 23.074 23.079 9.929 1.00 58.28 165 GLY A N 1
ATOM 1247 C CA . GLY A 1 165 ? 22.845 22.712 8.534 1.00 58.28 165 GLY A CA 1
ATOM 1248 C C . GLY A 1 165 ? 21.353 22.706 8.241 1.00 58.28 165 GLY A C 1
ATOM 1249 O O . GLY A 1 165 ? 20.666 21.777 8.657 1.00 58.28 165 GLY A O 1
ATOM 1250 N N . ASP A 1 166 ? 20.848 23.736 7.561 1.00 80.75 166 ASP A N 1
ATOM 1251 C CA . ASP A 1 166 ? 19.465 23.720 7.088 1.00 80.75 166 ASP A CA 1
ATOM 1252 C C . ASP A 1 166 ? 19.354 22.652 5.992 1.00 80.75 166 ASP A C 1
ATOM 1254 O O . ASP A 1 166 ? 20.059 22.703 4.981 1.00 80.75 166 ASP A O 1
ATOM 1258 N N . LEU A 1 167 ? 18.516 21.639 6.224 1.00 84.88 167 LEU A N 1
ATOM 1259 C CA . LEU A 1 167 ? 18.298 20.564 5.258 1.00 84.88 167 LEU A CA 1
ATOM 1260 C C . LEU A 1 167 ? 17.642 21.127 3.986 1.00 84.88 167 LEU A C 1
ATOM 1262 O O . LEU A 1 167 ? 16.751 21.975 4.092 1.00 84.88 167 LEU A O 1
ATOM 1266 N N . PRO A 1 168 ? 18.019 20.645 2.786 1.00 92.69 168 PRO A N 1
ATOM 1267 C CA . PRO A 1 168 ? 17.366 21.068 1.556 1.00 92.69 168 PRO A CA 1
ATOM 1268 C C . PRO A 1 168 ? 15.878 20.699 1.590 1.00 92.69 168 PRO A C 1
ATOM 1270 O O . PRO A 1 168 ? 15.489 19.679 2.166 1.00 92.69 168 PRO A O 1
ATOM 1273 N N . GLN A 1 169 ? 15.043 21.508 0.935 1.00 90.38 169 GLN A N 1
ATOM 1274 C CA . GLN A 1 169 ? 13.585 21.345 0.950 1.00 90.38 169 GLN A CA 1
ATOM 1275 C C . GLN A 1 169 ? 13.139 19.936 0.519 1.00 90.38 169 GLN A C 1
ATOM 1277 O O . GLN A 1 169 ? 12.204 19.383 1.090 1.00 90.38 169 GLN A O 1
ATOM 1282 N N . GLU A 1 170 ? 13.848 19.320 -0.426 1.00 91.06 170 GLU A N 1
ATOM 1283 C CA . GLU A 1 170 ? 13.603 17.945 -0.876 1.00 91.06 170 GLU A CA 1
ATOM 1284 C C . GLU A 1 170 ? 13.811 16.907 0.237 1.00 91.06 170 GLU A C 1
ATOM 1286 O O . GLU A 1 170 ? 13.033 15.958 0.353 1.00 91.06 170 GLU A O 1
ATOM 1291 N N . ALA A 1 171 ? 14.812 17.098 1.103 1.00 93.38 171 ALA A N 1
ATOM 1292 C CA . ALA A 1 171 ? 15.050 16.227 2.252 1.00 93.38 171 ALA A CA 1
ATOM 1293 C C . ALA A 1 171 ? 13.958 16.397 3.320 1.00 93.38 171 ALA A C 1
ATOM 1295 O O . ALA A 1 171 ? 13.519 15.402 3.895 1.00 93.38 171 ALA A O 1
ATOM 1296 N N . LEU A 1 172 ? 13.461 17.622 3.536 1.00 93.31 172 LEU A N 1
ATOM 1297 C CA . LEU A 1 172 ? 12.320 17.880 4.425 1.00 93.31 172 LEU A CA 1
ATOM 1298 C C . LEU A 1 172 ? 11.032 17.228 3.894 1.00 93.31 172 LEU A C 1
ATOM 1300 O O . LEU A 1 172 ? 10.339 16.535 4.639 1.00 93.31 172 LEU A O 1
ATOM 1304 N N . THR A 1 173 ? 10.742 17.377 2.599 1.00 94.69 173 THR A N 1
ATOM 1305 C CA . THR A 1 173 ? 9.599 16.724 1.941 1.00 94.69 173 THR A CA 1
ATOM 1306 C C . THR A 1 173 ? 9.719 15.195 1.980 1.00 94.69 173 THR A C 1
ATOM 1308 O O . THR A 1 173 ? 8.733 14.507 2.243 1.00 94.69 173 THR A O 1
ATOM 1311 N N . THR A 1 174 ? 10.928 14.654 1.799 1.00 95.44 174 THR A N 1
ATOM 1312 C CA . THR A 1 174 ? 11.204 13.212 1.909 1.00 95.44 174 THR A CA 1
ATOM 1313 C C . THR A 1 174 ? 10.996 12.703 3.337 1.00 95.44 174 THR A C 1
ATOM 1315 O O . THR A 1 174 ? 10.347 11.676 3.525 1.00 95.44 174 THR A O 1
ATOM 1318 N N . ALA A 1 175 ? 11.486 13.425 4.349 1.00 95.31 175 ALA A N 1
ATOM 1319 C CA . ALA A 1 175 ? 11.298 13.070 5.755 1.00 95.31 175 ALA A CA 1
ATOM 1320 C C . ALA A 1 175 ? 9.810 13.056 6.144 1.00 95.31 175 ALA A C 1
ATOM 1322 O O . ALA A 1 175 ? 9.335 12.070 6.708 1.00 95.31 175 ALA A O 1
ATOM 1323 N N . TRP A 1 176 ? 9.058 14.092 5.753 1.00 96.62 176 TRP A N 1
ATOM 1324 C CA . TRP A 1 176 ? 7.606 14.156 5.941 1.00 96.62 176 TRP A CA 1
ATOM 1325 C C . TRP A 1 176 ? 6.875 12.987 5.266 1.00 96.62 176 TRP A C 1
ATOM 1327 O O . TRP A 1 176 ? 5.977 12.386 5.861 1.00 96.62 176 TRP A O 1
ATOM 1337 N N . PHE A 1 177 ? 7.269 12.618 4.042 1.00 97.00 177 PHE A N 1
ATOM 1338 C CA . PHE A 1 177 ? 6.673 11.481 3.342 1.00 97.00 177 PHE A CA 1
ATOM 1339 C C . PHE A 1 177 ? 6.973 10.156 4.060 1.00 97.00 177 PHE A C 1
ATOM 1341 O O . PHE A 1 177 ? 6.059 9.363 4.278 1.00 97.00 177 PHE A O 1
ATOM 1348 N N . ILE A 1 178 ? 8.216 9.928 4.501 1.00 97.12 178 ILE A N 1
ATOM 1349 C CA . ILE A 1 178 ? 8.598 8.729 5.269 1.00 97.12 178 ILE A CA 1
ATOM 1350 C C . ILE A 1 178 ? 7.798 8.635 6.575 1.00 97.12 178 ILE A C 1
ATOM 1352 O O . ILE A 1 178 ? 7.249 7.573 6.875 1.00 97.12 178 ILE A O 1
ATOM 1356 N N . GLU A 1 179 ? 7.671 9.732 7.327 1.00 97.00 179 GLU A N 1
ATOM 1357 C CA . GLU A 1 179 ? 6.867 9.780 8.555 1.00 97.00 179 GLU A CA 1
ATOM 1358 C C . GLU A 1 179 ? 5.384 9.478 8.275 1.00 97.00 179 GLU A C 1
ATOM 1360 O O . GLU A 1 179 ? 4.753 8.690 8.986 1.00 97.00 179 GLU A O 1
ATOM 1365 N N . THR A 1 180 ? 4.846 10.036 7.190 1.00 97.62 180 THR A N 1
ATOM 1366 C CA . THR A 1 180 ? 3.466 9.817 6.736 1.00 97.62 180 THR A CA 1
ATOM 1367 C C . THR A 1 180 ? 3.211 8.343 6.393 1.00 97.62 180 THR A C 1
ATOM 1369 O O . THR A 1 180 ? 2.257 7.746 6.901 1.00 97.62 180 THR A O 1
ATOM 1372 N N . ILE A 1 181 ? 4.102 7.706 5.624 1.00 97.50 181 ILE A N 1
ATOM 1373 C CA . ILE A 1 181 ? 4.023 6.271 5.299 1.00 97.50 181 ILE A CA 1
ATOM 1374 C C . ILE A 1 181 ? 4.186 5.399 6.551 1.00 97.50 181 ILE A C 1
ATOM 1376 O O . ILE A 1 181 ? 3.461 4.416 6.712 1.00 97.50 181 ILE A O 1
ATOM 1380 N N . TYR A 1 182 ? 5.076 5.762 7.476 1.00 96.44 182 TYR A N 1
ATOM 1381 C CA . TYR A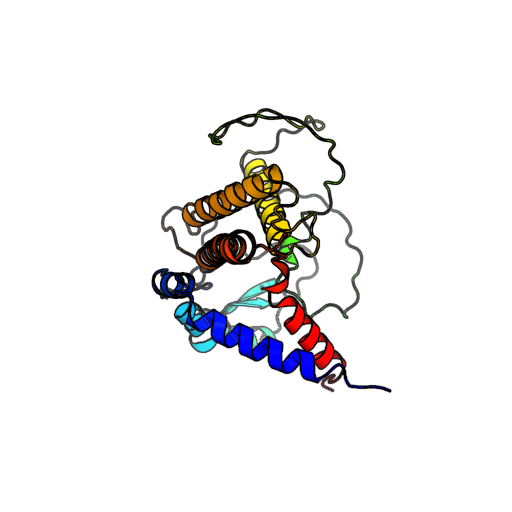 1 182 ? 5.246 5.048 8.743 1.00 96.44 182 TYR A CA 1
ATOM 1382 C C . TYR A 1 182 ? 3.992 5.128 9.629 1.00 96.44 182 TYR A C 1
ATOM 1384 O O . TYR A 1 182 ? 3.549 4.112 10.177 1.00 96.44 182 TYR A O 1
ATOM 1392 N N . ARG A 1 183 ? 3.358 6.305 9.729 1.00 95.81 183 ARG A N 1
ATOM 1393 C CA . ARG A 1 183 ? 2.085 6.486 10.447 1.00 95.81 183 ARG A CA 1
ATOM 1394 C C . ARG A 1 183 ? 0.962 5.661 9.809 1.00 95.81 183 ARG A C 1
ATOM 1396 O O . ARG A 1 183 ? 0.225 4.991 10.532 1.00 95.81 183 ARG A O 1
ATOM 1403 N N . TRP A 1 184 ? 0.873 5.644 8.479 1.00 96.94 184 TRP A N 1
ATOM 1404 C CA . TRP A 1 184 ? -0.066 4.806 7.723 1.00 96.94 184 TRP A CA 1
ATOM 1405 C C . TRP A 1 184 ? 0.147 3.317 7.990 1.00 96.94 184 TRP A C 1
ATOM 1407 O O . TRP A 1 184 ? -0.798 2.615 8.363 1.00 96.94 184 TRP A O 1
ATOM 1417 N N . PHE A 1 185 ? 1.395 2.852 7.925 1.00 95.81 185 PHE A N 1
ATOM 1418 C CA . PHE A 1 185 ? 1.741 1.473 8.243 1.00 95.81 185 PHE A CA 1
ATOM 1419 C C . PHE A 1 185 ? 1.352 1.105 9.683 1.00 95.81 185 PHE A C 1
ATOM 1421 O O . PHE A 1 185 ? 0.761 0.052 9.895 1.00 95.81 185 PHE A O 1
ATOM 1428 N N . LYS A 1 186 ? 1.583 1.977 10.676 1.00 94.25 186 LYS A N 1
ATOM 1429 C CA . LYS A 1 186 ? 1.173 1.730 12.076 1.00 94.25 186 LYS A CA 1
ATOM 1430 C C . LYS A 1 186 ? -0.339 1.561 12.255 1.00 94.25 186 LYS A C 1
ATOM 1432 O O . LYS A 1 186 ? -0.748 0.736 13.074 1.00 94.25 186 LYS A O 1
ATOM 1437 N N . VAL A 1 187 ? -1.155 2.314 11.513 1.00 94.12 187 VAL A N 1
ATOM 1438 C CA . VAL A 1 187 ? -2.624 2.198 11.547 1.00 94.12 187 VAL A CA 1
ATOM 1439 C C . VAL A 1 187 ? -3.077 0.887 10.900 1.00 94.12 187 VAL A C 1
ATOM 1441 O O . VAL A 1 187 ? -3.842 0.133 11.506 1.00 94.12 187 VAL A O 1
ATOM 1444 N N . LEU A 1 188 ? -2.576 0.563 9.704 1.00 94.81 188 LEU A N 1
ATOM 1445 C CA . LEU A 1 188 ? -2.981 -0.651 8.987 1.00 94.81 188 LEU A CA 1
ATOM 1446 C C . LEU A 1 188 ? -2.420 -1.939 9.606 1.00 94.81 188 LEU A C 1
ATOM 1448 O O . LEU A 1 188 ? -3.139 -2.925 9.728 1.00 94.81 188 LEU A O 1
ATOM 1452 N N . ALA A 1 189 ? -1.175 -1.936 10.078 1.00 93.81 189 ALA A N 1
ATOM 1453 C CA . ALA A 1 189 ? -0.547 -3.060 10.774 1.00 93.81 189 ALA A CA 1
ATOM 1454 C C . ALA A 1 189 ? -0.886 -3.099 12.280 1.00 93.81 189 ALA A C 1
ATOM 1456 O O . ALA A 1 189 ? -0.211 -3.771 13.065 1.00 93.81 189 ALA A O 1
ATOM 1457 N N . SER A 1 190 ? -1.943 -2.405 12.713 1.00 92.88 190 SER A N 1
ATO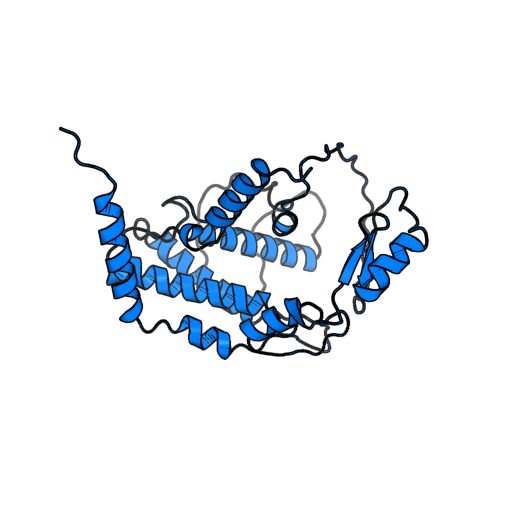M 1458 C CA . SER A 1 190 ? -2.346 -2.310 14.118 1.00 92.88 190 SER A CA 1
ATOM 1459 C C . SER A 1 190 ? -2.701 -3.672 14.731 1.00 92.88 190 SER A C 1
ATOM 1461 O O . SER A 1 190 ? -3.667 -4.337 14.348 1.00 92.88 190 SER A O 1
ATOM 1463 N N . ARG A 1 191 ? -1.906 -4.099 15.723 1.00 90.56 191 ARG A N 1
ATOM 1464 C CA . ARG A 1 191 ? -2.061 -5.375 16.457 1.00 90.56 191 ARG A CA 1
ATOM 1465 C C . ARG A 1 191 ? -2.628 -5.212 17.875 1.00 90.56 191 ARG A C 1
ATOM 1467 O O . ARG A 1 191 ? -2.910 -6.213 18.528 1.00 90.56 191 ARG A O 1
ATOM 1474 N N . THR A 1 192 ? -2.808 -3.979 18.356 1.00 88.81 192 THR A N 1
ATOM 1475 C CA . THR A 1 192 ? -3.301 -3.666 19.711 1.00 88.81 192 THR A CA 1
ATOM 1476 C C . THR A 1 192 ? -4.403 -2.606 19.678 1.00 88.81 192 THR A C 1
ATOM 1478 O O . THR A 1 192 ? -4.439 -1.759 18.787 1.00 88.81 192 THR A O 1
ATOM 1481 N N . THR A 1 193 ? -5.276 -2.602 20.687 1.00 84.31 193 THR A N 1
ATOM 1482 C CA . THR A 1 193 ? -6.395 -1.644 20.822 1.00 84.31 193 THR A CA 1
ATOM 1483 C C . THR A 1 193 ? -5.959 -0.184 20.989 1.00 84.31 193 THR A C 1
ATOM 1485 O O . THR A 1 193 ? -6.771 0.716 20.807 1.00 84.31 193 THR A O 1
ATOM 1488 N N . ARG A 1 194 ? -4.682 0.054 21.328 1.00 82.75 194 ARG A N 1
ATOM 1489 C CA . ARG A 1 194 ? -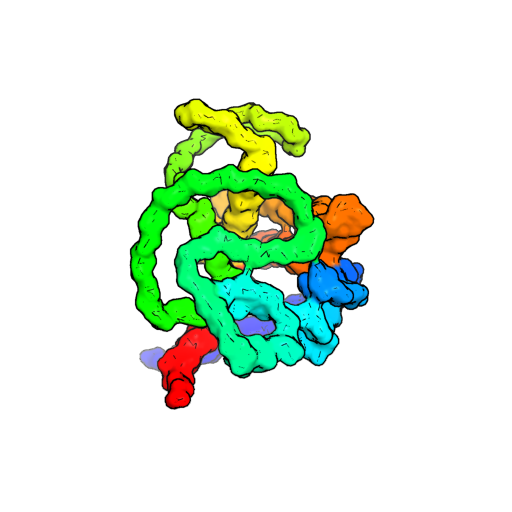4.066 1.389 21.431 1.00 82.75 194 ARG A CA 1
ATOM 1490 C C . ARG A 1 194 ? -3.617 1.963 20.081 1.00 82.75 194 ARG A C 1
ATOM 1492 O O . ARG A 1 194 ? -3.366 3.162 20.011 1.00 82.75 194 ARG A O 1
ATOM 1499 N N . LEU A 1 195 ? -3.451 1.107 19.067 1.00 82.00 195 LEU A N 1
ATOM 1500 C CA . LEU A 1 195 ? -2.964 1.457 17.725 1.00 82.00 195 LEU A CA 1
ATOM 1501 C C . LEU A 1 195 ? -4.011 1.221 16.623 1.00 82.00 195 LEU A C 1
ATOM 1503 O O . LEU A 1 195 ? -3.862 1.756 15.531 1.00 82.00 195 LEU A O 1
ATOM 1507 N N . GLY A 1 196 ? -5.028 0.394 16.882 1.00 86.94 196 GLY A N 1
ATOM 1508 C CA . GLY A 1 196 ? -6.153 0.177 15.970 1.00 86.94 196 GLY A CA 1
ATOM 1509 C C . GLY A 1 196 ? -7.210 1.276 16.058 1.00 86.94 196 GLY A C 1
ATOM 1510 O O . GLY A 1 196 ? -7.249 2.041 17.022 1.00 86.94 196 GLY A O 1
ATOM 1511 N N . ILE A 1 197 ? -8.100 1.317 15.065 1.00 93.06 197 ILE A N 1
ATOM 1512 C CA . ILE A 1 197 ? -9.234 2.250 15.043 1.00 93.06 197 ILE A CA 1
ATOM 1513 C C . ILE A 1 197 ? -10.219 1.815 16.134 1.00 93.06 197 ILE A C 1
ATOM 1515 O O . ILE A 1 197 ? -10.645 0.658 16.164 1.00 93.06 197 ILE A O 1
ATOM 1519 N N . SER A 1 198 ? -10.525 2.708 17.075 1.00 92.94 198 SER A N 1
ATOM 1520 C CA . SER A 1 198 ? -11.095 2.327 18.371 1.00 92.94 198 SER A CA 1
ATOM 1521 C C . SER A 1 198 ? -11.967 3.428 18.964 1.00 92.94 198 SER A C 1
ATOM 1523 O O . SER A 1 198 ? -11.486 4.529 19.208 1.00 92.94 198 SER A O 1
ATOM 1525 N N . LYS A 1 199 ? -13.221 3.098 19.292 1.00 92.06 199 LYS A N 1
ATOM 1526 C CA . LYS A 1 199 ? -14.167 3.969 20.014 1.00 92.06 199 LYS A CA 1
ATOM 1527 C C . LYS A 1 199 ? -13.849 4.111 21.512 1.00 92.06 199 LYS A C 1
ATOM 1529 O O . LYS A 1 199 ? -14.600 4.725 22.254 1.00 92.06 199 LYS A O 1
ATOM 1534 N N . LEU A 1 200 ? -12.724 3.560 21.978 1.00 91.19 200 LEU A N 1
ATOM 1535 C CA . LEU A 1 200 ? -12.222 3.775 23.343 1.00 91.19 200 LEU A CA 1
ATOM 1536 C C . LEU A 1 200 ? -11.556 5.155 23.529 1.00 91.19 200 LEU A C 1
ATOM 1538 O O . LEU A 1 200 ? -11.192 5.512 24.647 1.00 91.19 200 LEU A O 1
ATOM 1542 N N . ASN A 1 201 ? -11.331 5.901 22.443 1.00 91.81 201 ASN A N 1
ATOM 1543 C CA . ASN A 1 201 ? -10.842 7.276 22.465 1.00 91.81 201 ASN A CA 1
ATOM 1544 C C . ASN A 1 201 ? -11.331 7.990 21.195 1.00 91.81 201 ASN A C 1
ATOM 1546 O O . ASN A 1 201 ? -10.754 7.797 20.124 1.00 91.81 201 ASN A O 1
ATOM 1550 N N . ASP A 1 202 ? -12.394 8.788 21.314 1.00 92.94 202 ASP A N 1
ATOM 1551 C CA . ASP A 1 202 ? -13.059 9.396 20.154 1.00 92.94 202 ASP A CA 1
ATOM 1552 C C . ASP A 1 202 ? -12.154 10.357 19.371 1.00 92.94 202 ASP A C 1
ATOM 1554 O O . ASP A 1 202 ? -12.181 10.337 18.144 1.00 92.94 202 ASP A O 1
ATOM 1558 N N . GLN A 1 203 ? -11.271 11.108 20.043 1.00 94.19 203 GLN A N 1
ATOM 1559 C CA . GLN A 1 203 ? -10.304 11.969 19.352 1.00 94.19 203 GLN A CA 1
ATOM 1560 C C . GLN A 1 203 ? -9.380 11.146 18.446 1.00 94.19 203 GLN A C 1
ATOM 1562 O O . GLN A 1 203 ? -9.290 11.404 17.253 1.00 94.19 203 GLN A O 1
ATOM 1567 N N . LYS A 1 204 ? -8.757 10.084 18.976 1.00 91.56 204 LYS A N 1
ATOM 1568 C CA . LYS A 1 204 ? -7.880 9.202 18.184 1.00 91.56 204 LYS A CA 1
ATOM 1569 C C . LYS A 1 204 ? -8.625 8.454 17.084 1.00 91.56 204 LYS A C 1
ATOM 1571 O O . LYS A 1 204 ? -8.012 8.108 16.073 1.00 91.56 204 LYS A O 1
ATOM 1576 N N . TYR A 1 205 ? -9.908 8.163 17.286 1.00 94.56 205 TYR A N 1
ATOM 1577 C CA . TYR A 1 205 ? -10.775 7.612 16.252 1.00 94.56 205 TYR A CA 1
ATOM 1578 C C . TYR A 1 205 ? -10.916 8.611 15.096 1.00 94.56 205 TYR A C 1
ATOM 1580 O O . TYR A 1 205 ? -10.527 8.269 13.979 1.00 94.56 205 TYR A O 1
ATOM 1588 N N . GLU A 1 206 ? -11.358 9.846 15.356 1.00 96.06 206 GLU A N 1
ATOM 1589 C CA . GLU A 1 206 ? -11.521 10.867 14.310 1.00 96.06 206 GLU A CA 1
ATOM 1590 C C . GLU A 1 206 ? -10.182 11.247 13.656 1.00 96.06 206 GLU A C 1
ATOM 1592 O O . GLU A 1 206 ? -10.092 11.252 12.428 1.00 96.06 206 GLU A O 1
ATOM 1597 N N . ASP A 1 207 ? -9.108 11.428 14.435 1.00 95.38 207 ASP A N 1
ATOM 1598 C CA . ASP A 1 207 ? -7.743 11.668 13.935 1.00 95.38 207 ASP A CA 1
ATOM 1599 C C . ASP A 1 207 ? -7.290 10.574 12.953 1.00 95.38 207 ASP A C 1
ATOM 1601 O O . ASP A 1 207 ? -6.567 10.845 11.992 1.00 95.38 207 ASP A O 1
ATOM 1605 N N . SER A 1 208 ? -7.690 9.319 13.198 1.00 95.44 208 SER A N 1
ATOM 1606 C CA . SER A 1 208 ? -7.378 8.187 12.319 1.00 95.44 208 SER A CA 1
ATOM 1607 C C . SER A 1 208 ? -8.223 8.206 11.046 1.00 95.44 208 SER A C 1
ATOM 1609 O O . SER A 1 208 ? -7.714 7.857 9.982 1.00 95.44 208 SER A O 1
ATOM 1611 N N . LEU A 1 209 ? -9.493 8.624 11.121 1.00 97.00 209 LEU A N 1
ATOM 1612 C CA . LEU A 1 209 ? -10.357 8.747 9.943 1.00 97.00 209 LEU A CA 1
ATOM 1613 C C . LEU A 1 209 ? -9.945 9.915 9.045 1.00 97.00 209 LEU A C 1
ATOM 1615 O O . LEU A 1 209 ? -9.959 9.764 7.825 1.00 97.00 209 LEU A O 1
ATOM 1619 N N . ILE A 1 210 ? -9.582 11.059 9.631 1.00 97.94 210 ILE A N 1
ATOM 1620 C CA . ILE A 1 210 ? -9.036 12.221 8.916 1.00 97.94 210 ILE A CA 1
ATOM 1621 C C . ILE A 1 210 ? -7.745 11.801 8.214 1.00 97.94 210 ILE A 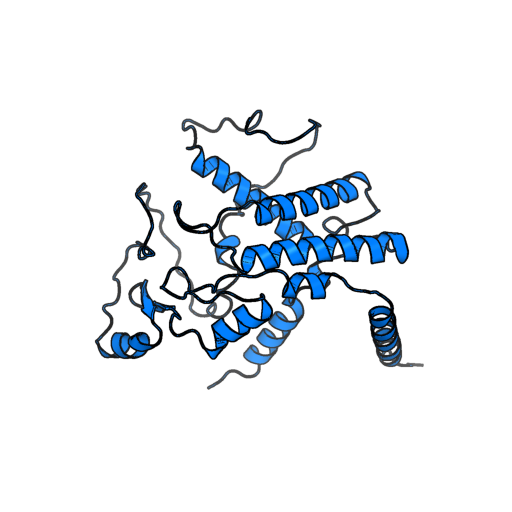C 1
ATOM 1623 O O . ILE A 1 210 ? -7.676 11.835 6.990 1.00 97.94 210 ILE A O 1
ATOM 1627 N N . PHE A 1 211 ? -6.792 11.241 8.960 1.00 98.00 211 PHE A N 1
ATOM 1628 C CA . PHE A 1 211 ? -5.517 10.797 8.405 1.00 98.00 211 PHE A CA 1
ATOM 1629 C C . PHE A 1 211 ? -5.656 9.742 7.286 1.00 98.00 211 PHE A C 1
ATOM 1631 O O . PHE A 1 211 ? -4.926 9.795 6.298 1.00 98.00 211 PHE A O 1
ATOM 1638 N N . LEU A 1 212 ? -6.605 8.800 7.377 1.00 97.56 212 LEU A N 1
ATOM 1639 C CA . LEU A 1 212 ? -6.860 7.844 6.288 1.00 97.56 212 LEU A CA 1
ATOM 1640 C C . LEU A 1 212 ? -7.476 8.496 5.038 1.00 97.56 212 LEU A C 1
ATOM 1642 O O . LEU A 1 212 ? -7.212 8.023 3.931 1.00 97.56 212 LEU A O 1
ATOM 1646 N N . LYS A 1 213 ? -8.264 9.570 5.185 1.00 97.88 213 LYS A N 1
ATOM 1647 C CA . LYS A 1 213 ? -8.752 10.376 4.051 1.00 97.88 213 LYS A CA 1
ATOM 1648 C C . LYS A 1 213 ? -7.609 11.184 3.435 1.00 97.88 213 LYS A C 1
ATOM 1650 O O . LYS A 1 213 ? -7.449 11.146 2.220 1.00 97.88 213 LYS A O 1
ATOM 1655 N N . ASP A 1 214 ? -6.765 11.806 4.254 1.00 98.00 214 ASP A N 1
ATOM 1656 C CA . ASP A 1 214 ? -5.585 12.548 3.791 1.00 98.00 214 ASP A CA 1
ATOM 1657 C C . ASP A 1 214 ? -4.609 11.637 3.033 1.00 98.00 214 ASP A C 1
ATOM 1659 O O . ASP A 1 214 ? -4.067 12.028 2.004 1.00 98.00 214 ASP A O 1
ATOM 1663 N N . MET A 1 215 ? -4.447 10.383 3.471 1.00 97.69 215 MET A N 1
ATOM 1664 C CA . MET A 1 215 ? -3.679 9.360 2.750 1.00 97.69 215 MET A CA 1
ATOM 1665 C C . MET A 1 215 ? -4.272 9.003 1.377 1.00 97.69 215 MET A C 1
ATOM 1667 O O . MET A 1 215 ? -3.513 8.701 0.455 1.00 97.69 215 MET A O 1
ATOM 1671 N N . VAL A 1 216 ? -5.602 9.036 1.213 1.00 96.06 216 VAL A N 1
ATOM 1672 C CA . VAL A 1 216 ? -6.249 8.883 -0.105 1.00 96.06 216 VAL A CA 1
ATOM 1673 C C . VAL A 1 216 ? -5.952 10.098 -0.983 1.00 96.06 216 VAL A C 1
ATOM 1675 O O . VAL A 1 216 ? -5.522 9.925 -2.123 1.00 96.06 216 VAL A O 1
ATOM 1678 N N . THR A 1 217 ? -6.128 11.314 -0.460 1.00 96.62 217 THR A N 1
ATOM 1679 C CA . THR A 1 217 ? -5.824 12.563 -1.180 1.00 96.62 217 THR A CA 1
ATOM 1680 C C . THR A 1 217 ? -4.359 12.598 -1.621 1.00 96.62 217 THR A C 1
ATOM 1682 O O . THR A 1 217 ? -4.068 12.758 -2.801 1.00 96.62 217 THR A O 1
ATOM 1685 N N . LEU A 1 218 ? -3.426 12.293 -0.714 1.00 97.06 218 LEU A N 1
ATOM 1686 C CA . LEU A 1 218 ? -1.996 12.232 -1.009 1.00 97.06 218 LEU A CA 1
ATOM 1687 C C . LEU A 1 218 ? -1.686 11.291 -2.179 1.00 97.06 218 LEU A C 1
ATOM 1689 O O . LEU A 1 218 ? -0.975 11.681 -3.098 1.00 97.06 218 LEU A O 1
ATOM 1693 N N . PHE A 1 219 ? -2.216 10.064 -2.179 1.00 95.88 219 PHE A N 1
ATOM 1694 C CA . PHE A 1 219 ? -1.913 9.091 -3.235 1.00 95.88 219 PHE A CA 1
ATOM 1695 C C . PHE A 1 219 ? -2.694 9.294 -4.537 1.00 95.88 219 PHE A C 1
ATOM 1697 O O . PHE A 1 219 ? -2.240 8.811 -5.578 1.00 95.88 219 PHE A O 1
ATOM 1704 N N . THR A 1 220 ? -3.810 10.027 -4.509 1.00 92.81 220 THR A N 1
ATOM 1705 C CA . THR A 1 220 ? -4.510 10.477 -5.725 1.00 92.81 220 THR A CA 1
ATOM 1706 C C . THR A 1 220 ? -3.806 11.666 -6.383 1.00 92.81 220 THR A C 1
ATOM 1708 O O . THR A 1 220 ? -3.667 11.705 -7.608 1.00 92.81 220 THR A O 1
ATOM 1711 N N . ASP A 1 221 ? -3.257 12.579 -5.584 1.00 93.56 221 ASP A N 1
ATOM 1712 C CA . ASP A 1 221 ? -2.564 13.762 -6.088 1.00 93.56 221 ASP A CA 1
ATOM 1713 C C . ASP A 1 221 ? -1.096 13.494 -6.451 1.00 93.56 221 ASP A C 1
ATOM 1715 O O . ASP A 1 221 ? -0.589 14.119 -7.386 1.00 93.56 221 ASP A O 1
ATOM 1719 N N . LEU A 1 222 ? -0.436 12.523 -5.804 1.00 93.56 222 LEU A N 1
ATOM 1720 C CA . LEU A 1 222 ? 0.963 12.149 -6.041 1.00 93.56 222 LEU A CA 1
ATOM 1721 C C . LEU A 1 222 ? 1.267 11.913 -7.531 1.00 93.56 222 LEU A C 1
ATOM 1723 O O . LEU A 1 222 ? 0.670 11.063 -8.198 1.00 93.56 222 LEU A O 1
ATOM 1727 N N . LYS A 1 223 ? 2.259 12.641 -8.052 1.00 92.56 223 LYS A N 1
ATOM 1728 C CA . LYS A 1 223 ? 2.695 12.530 -9.447 1.00 92.56 223 LYS A CA 1
ATOM 1729 C C . LYS A 1 223 ? 3.906 11.615 -9.567 1.00 92.56 223 LYS A C 1
ATOM 1731 O O . LYS A 1 223 ? 5.034 12.018 -9.317 1.00 92.56 223 LYS A O 1
ATOM 1736 N N . ILE A 1 224 ? 3.651 10.368 -9.964 1.00 92.31 224 ILE A N 1
ATOM 1737 C CA . ILE A 1 224 ? 4.685 9.407 -10.363 1.00 92.31 224 ILE A CA 1
ATOM 1738 C C . ILE A 1 224 ? 4.879 9.494 -11.884 1.00 92.31 224 ILE A C 1
ATOM 1740 O O . ILE A 1 224 ? 3.904 9.684 -12.617 1.00 92.31 224 ILE A O 1
ATOM 1744 N N . GLY A 1 225 ? 6.124 9.366 -12.348 1.00 87.56 225 GLY A N 1
ATOM 1745 C CA . GLY A 1 225 ? 6.519 9.474 -13.756 1.00 87.56 225 GLY A CA 1
ATOM 1746 C C . GLY A 1 225 ? 7.592 10.544 -13.978 1.00 87.56 225 GLY A C 1
ATOM 1747 O O . GLY A 1 225 ? 8.154 11.079 -13.024 1.00 87.56 225 GLY A O 1
ATOM 1748 N N . SER A 1 226 ? 7.884 10.844 -15.242 1.00 85.12 226 SER A N 1
ATOM 1749 C CA . SER A 1 226 ? 8.774 11.947 -15.630 1.00 85.12 226 SER A CA 1
ATOM 1750 C C . SER A 1 226 ? 8.016 13.286 -15.620 1.00 85.12 226 SER A C 1
ATOM 1752 O O . SER A 1 226 ? 6.792 13.278 -15.766 1.00 85.12 226 SER A O 1
ATOM 1754 N N . PRO A 1 227 ? 8.695 14.450 -15.561 1.00 83.75 227 PRO A N 1
ATOM 1755 C CA . PRO A 1 227 ? 8.031 15.762 -15.608 1.00 83.75 227 PRO A CA 1
ATOM 1756 C C . PRO A 1 227 ? 7.113 15.973 -16.826 1.00 83.75 227 PRO A C 1
ATOM 1758 O O . PRO A 1 227 ? 6.148 16.727 -16.756 1.00 83.75 227 PRO A O 1
ATOM 1761 N N . SER A 1 228 ? 7.392 15.284 -17.937 1.00 86.00 228 SER A N 1
ATOM 1762 C CA . SER A 1 228 ? 6.614 15.306 -19.182 1.00 86.00 228 SER A CA 1
ATOM 1763 C C . SER A 1 228 ? 5.469 14.284 -19.252 1.00 86.00 228 SER A C 1
ATOM 1765 O O . SER A 1 228 ? 4.641 14.370 -20.158 1.00 86.00 228 SER A O 1
ATOM 1767 N N . LYS A 1 229 ? 5.415 13.299 -18.345 1.00 87.12 229 LYS A N 1
ATOM 1768 C CA . LYS A 1 229 ? 4.446 12.194 -18.382 1.00 87.12 229 LYS A CA 1
ATOM 1769 C C . LYS A 1 229 ? 4.125 11.719 -16.967 1.00 87.12 229 LYS A C 1
ATOM 1771 O O . LYS A 1 229 ? 4.887 10.958 -16.373 1.00 87.12 229 LYS A O 1
ATOM 1776 N N . HIS A 1 230 ? 2.958 12.111 -16.460 1.00 89.25 230 HIS A N 1
ATOM 1777 C CA . HIS A 1 230 ? 2.394 11.511 -15.254 1.00 89.25 230 HIS A CA 1
ATOM 1778 C C . HIS A 1 230 ? 1.780 10.140 -15.571 1.00 89.25 230 HIS A C 1
ATOM 1780 O O . HIS A 1 230 ? 1.094 9.958 -16.577 1.00 89.25 230 HIS A O 1
ATOM 1786 N N . VAL A 1 231 ? 2.042 9.175 -14.695 1.00 92.06 231 VAL A N 1
ATOM 1787 C CA . VAL A 1 231 ? 1.727 7.763 -14.861 1.00 92.06 231 VAL A CA 1
ATOM 1788 C C . VAL A 1 231 ? 1.073 7.248 -13.578 1.00 92.06 231 VAL A C 1
ATOM 1790 O O . VAL A 1 231 ? 1.732 7.182 -12.542 1.00 92.06 231 VAL A O 1
ATOM 1793 N N . TRP A 1 232 ? -0.202 6.853 -13.639 1.00 93.44 232 TRP A N 1
ATOM 1794 C CA . TRP A 1 232 ? -0.884 6.234 -12.497 1.00 93.44 232 TRP A CA 1
ATOM 1795 C C . TRP A 1 232 ? -0.332 4.825 -12.255 1.00 93.44 232 TRP A C 1
ATOM 1797 O O . TRP A 1 232 ? -0.420 3.955 -13.129 1.00 93.44 232 TRP A O 1
ATOM 1807 N N . LYS A 1 233 ? 0.276 4.595 -11.087 1.00 93.19 233 LYS A N 1
ATOM 1808 C CA . LYS A 1 233 ? 0.925 3.315 -10.759 1.00 93.19 233 LYS A CA 1
ATOM 1809 C C . LYS A 1 233 ? 0.061 2.429 -9.850 1.00 93.19 233 LYS A C 1
ATOM 1811 O O . LYS A 1 233 ? -0.640 2.951 -8.985 1.00 93.19 233 LYS A O 1
ATOM 1816 N N . PRO A 1 234 ? 0.209 1.092 -9.927 1.00 93.06 234 PRO A N 1
ATOM 1817 C CA . PRO A 1 234 ? -0.468 0.123 -9.060 1.00 93.06 234 PRO A CA 1
ATOM 1818 C C . PRO A 1 234 ? -0.413 0.425 -7.557 1.00 93.06 234 PRO A C 1
ATOM 1820 O O . PRO A 1 234 ? -1.380 0.171 -6.845 1.00 93.06 234 PRO A O 1
ATOM 1823 N N . VAL A 1 235 ? 0.683 1.020 -7.069 1.00 93.56 235 VAL A N 1
ATOM 1824 C CA . VAL A 1 235 ? 0.825 1.440 -5.663 1.00 93.56 235 VAL A CA 1
ATOM 1825 C C . VAL A 1 235 ? -0.191 2.519 -5.254 1.00 93.56 235 VAL A C 1
ATOM 1827 O O . VAL A 1 235 ? -0.689 2.487 -4.131 1.00 93.56 235 VAL A O 1
ATOM 1830 N N . GLN A 1 236 ? -0.562 3.425 -6.167 1.00 93.38 236 GLN A N 1
ATOM 1831 C CA . GLN A 1 236 ? -1.572 4.461 -5.924 1.00 93.38 236 GLN A CA 1
ATOM 1832 C C . GLN A 1 236 ? -2.968 3.847 -5.827 1.00 93.38 236 GLN A C 1
ATOM 1834 O O . GLN A 1 236 ? -3.698 4.157 -4.884 1.00 93.38 236 GLN A O 1
ATOM 1839 N N . THR A 1 237 ? -3.307 2.912 -6.728 1.00 91.38 237 THR A N 1
ATOM 1840 C CA . THR A 1 237 ? -4.534 2.104 -6.617 1.00 91.38 237 THR A CA 1
ATOM 1841 C C . THR A 1 237 ? -4.561 1.344 -5.293 1.00 91.38 237 THR A C 1
ATOM 1843 O O . THR A 1 237 ? -5.534 1.455 -4.554 1.00 91.38 237 THR A O 1
ATOM 1846 N N . GLY A 1 238 ? -3.487 0.621 -4.958 1.00 92.19 238 GLY A N 1
ATOM 1847 C CA . GLY A 1 238 ? -3.408 -0.209 -3.755 1.00 92.19 238 GLY A CA 1
ATOM 1848 C C . GLY A 1 238 ? -3.610 0.581 -2.461 1.00 92.19 238 GLY A C 1
ATOM 1849 O O . GLY A 1 238 ? -4.460 0.219 -1.651 1.00 92.19 238 GLY A O 1
ATOM 1850 N N . ILE A 1 239 ? -2.889 1.691 -2.278 1.00 94.50 239 ILE A N 1
ATOM 1851 C CA . ILE A 1 239 ? -3.004 2.512 -1.061 1.00 94.50 239 ILE A CA 1
ATOM 1852 C C . ILE A 1 239 ? -4.372 3.205 -0.992 1.00 94.50 239 ILE A C 1
ATOM 1854 O O . ILE A 1 239 ? -5.021 3.160 0.054 1.00 94.50 239 ILE A O 1
ATOM 1858 N N . THR A 1 240 ? -4.865 3.755 -2.107 1.00 92.69 240 THR A N 1
ATOM 1859 C CA . THR A 1 240 ? -6.207 4.361 -2.184 1.00 92.69 240 THR A CA 1
ATOM 1860 C C . THR A 1 240 ? -7.302 3.360 -1.811 1.00 92.69 240 THR A C 1
ATOM 1862 O O . THR A 1 240 ? -8.184 3.669 -1.007 1.00 92.69 240 THR A O 1
ATOM 1865 N N . LEU A 1 241 ? -7.240 2.151 -2.376 1.00 90.88 241 LEU A N 1
ATOM 1866 C CA . LEU A 1 241 ? -8.217 1.091 -2.159 1.00 90.88 241 LEU A CA 1
ATOM 1867 C C . LEU A 1 241 ? -8.193 0.601 -0.707 1.00 90.88 241 LEU A C 1
ATOM 1869 O O . LEU A 1 241 ? -9.244 0.526 -0.074 1.00 90.88 241 LEU A O 1
ATOM 1873 N N . VAL A 1 242 ? -7.010 0.334 -0.145 1.00 94.25 242 VAL A N 1
ATOM 1874 C CA . VAL A 1 242 ? -6.878 -0.140 1.241 1.00 94.25 242 VAL A CA 1
ATOM 1875 C C . VAL A 1 242 ? -7.333 0.918 2.251 1.00 94.25 242 VAL A C 1
ATOM 1877 O O . VAL A 1 242 ? -8.017 0.569 3.212 1.00 94.25 242 VAL A O 1
ATOM 1880 N N . CYS A 1 243 ? -7.044 2.206 2.032 1.00 95.94 243 CYS A N 1
ATOM 1881 C CA . CYS A 1 243 ? -7.558 3.276 2.895 1.00 95.94 243 CYS A CA 1
ATOM 1882 C C . CYS A 1 243 ? -9.091 3.392 2.827 1.00 95.94 243 CYS A C 1
ATOM 1884 O O . CYS A 1 243 ? -9.736 3.495 3.870 1.00 95.94 243 CYS A O 1
ATOM 1886 N N . LYS A 1 244 ? -9.694 3.307 1.631 1.00 93.62 244 LYS A N 1
ATOM 1887 C CA . LYS A 1 244 ? -11.162 3.293 1.470 1.00 93.62 244 LYS A CA 1
ATOM 1888 C C . LYS A 1 244 ? -11.801 2.078 2.154 1.00 93.62 244 LYS A C 1
ATOM 1890 O O . LYS A 1 244 ? -12.733 2.247 2.934 1.00 93.62 244 LYS A O 1
ATOM 1895 N N . ILE A 1 245 ? -11.243 0.882 1.960 1.00 92.94 245 ILE A N 1
ATOM 1896 C CA . ILE A 1 245 ? -11.681 -0.345 2.644 1.00 92.94 245 ILE A CA 1
ATOM 1897 C C . ILE A 1 245 ? -11.561 -0.197 4.167 1.00 92.94 245 ILE A C 1
ATOM 1899 O O . ILE A 1 245 ? -12.487 -0.560 4.886 1.00 92.94 245 ILE A O 1
ATOM 1903 N N . ALA A 1 246 ? -10.469 0.372 4.686 1.00 94.81 246 ALA A N 1
ATOM 1904 C CA . ALA A 1 246 ? -10.310 0.603 6.122 1.00 94.81 246 ALA A CA 1
ATOM 1905 C C . ALA A 1 246 ? -11.392 1.545 6.685 1.00 94.81 246 ALA A C 1
ATOM 1907 O O . ALA A 1 246 ? -11.926 1.270 7.762 1.00 94.81 246 ALA A O 1
ATOM 1908 N N . LEU A 1 247 ? -11.751 2.606 5.948 1.00 95.69 247 LEU A N 1
ATOM 1909 C CA . LEU A 1 247 ? -12.825 3.546 6.298 1.00 95.69 247 LEU A CA 1
ATOM 1910 C C . LEU A 1 247 ? -14.225 2.901 6.271 1.00 95.69 247 LEU A C 1
ATOM 1912 O O . LEU A 1 247 ? -15.052 3.236 7.121 1.00 95.69 247 LEU A O 1
ATOM 1916 N N . GLU A 1 248 ? -14.489 1.967 5.355 1.00 94.38 248 GLU A N 1
ATOM 1917 C CA . GLU A 1 248 ? -15.746 1.202 5.311 1.00 94.38 248 GLU A CA 1
ATOM 1918 C C . GLU A 1 248 ? -15.812 0.137 6.417 1.00 94.38 248 GLU A C 1
ATOM 1920 O O . GLU A 1 248 ? -16.782 0.083 7.175 1.00 94.38 248 GLU A O 1
ATOM 1925 N N . LEU A 1 249 ? -14.759 -0.675 6.575 1.00 93.75 249 LEU A N 1
ATOM 1926 C CA . LEU A 1 249 ? -14.694 -1.739 7.584 1.00 93.75 249 LEU A CA 1
ATOM 1927 C C . LEU A 1 249 ? -14.836 -1.187 9.003 1.00 93.75 249 LEU A C 1
ATOM 1929 O O . LEU A 1 249 ? -15.552 -1.774 9.815 1.00 93.75 249 LEU A O 1
ATOM 1933 N N . GLN A 1 250 ? -14.179 -0.065 9.318 1.00 94.94 250 GLN A N 1
ATOM 1934 C CA . GLN A 1 250 ? -14.327 0.552 10.634 1.00 94.94 250 GLN A CA 1
ATOM 1935 C C . GLN A 1 250 ? -15.766 1.038 10.863 1.00 94.94 250 GLN A C 1
ATOM 1937 O O . GLN A 1 250 ? -16.300 0.814 11.945 1.00 94.94 250 GLN A O 1
ATOM 1942 N N . HIS A 1 251 ? -16.435 1.595 9.844 1.00 94.50 251 HIS A N 1
ATOM 1943 C CA . HIS A 1 251 ? -17.819 2.051 9.982 1.00 94.50 251 HIS A CA 1
ATOM 1944 C C . HIS A 1 251 ? -18.752 0.869 10.259 1.00 94.50 251 HIS A C 1
ATOM 1946 O O . HIS A 1 251 ? -19.501 0.884 11.236 1.00 94.50 251 HIS A O 1
ATOM 1952 N N . TYR A 1 252 ? -18.637 -0.183 9.448 1.00 93.88 252 TYR A N 1
ATOM 1953 C CA . TYR A 1 252 ? -19.417 -1.406 9.583 1.00 93.88 252 TYR A CA 1
ATOM 1954 C C . TYR A 1 252 ? -19.233 -2.052 10.964 1.00 93.88 252 TYR A C 1
ATOM 1956 O O . TYR A 1 252 ? -20.201 -2.281 11.689 1.00 93.88 252 TYR A O 1
ATOM 1964 N N . TYR A 1 253 ? -17.994 -2.320 11.385 1.00 94.81 253 TYR A N 1
ATOM 1965 C CA . TYR A 1 253 ? -17.762 -3.014 12.652 1.00 94.81 253 TYR A CA 1
ATOM 1966 C C . TYR A 1 253 ? -18.060 -2.147 13.880 1.00 94.81 253 TYR A C 1
ATOM 1968 O O . TYR A 1 253 ? -18.657 -2.651 14.831 1.00 94.81 253 TYR A O 1
ATOM 1976 N N . LEU A 1 254 ? -17.671 -0.869 13.884 1.00 94.38 254 LEU A N 1
ATOM 1977 C CA . LEU A 1 254 ? -17.783 -0.012 15.069 1.00 94.38 254 LEU A CA 1
ATOM 1978 C C . LEU A 1 254 ? -19.179 0.597 15.221 1.00 94.38 254 LEU A C 1
ATOM 1980 O O . LEU A 1 254 ? -19.709 0.610 16.327 1.00 94.38 254 LEU A O 1
ATOM 1984 N N . ASN A 1 255 ? -19.794 1.058 14.126 1.00 92.94 255 ASN A N 1
ATOM 1985 C CA . ASN A 1 255 ? -21.067 1.779 14.186 1.00 92.94 255 ASN A CA 1
ATOM 1986 C C . ASN A 1 255 ? -22.269 0.850 13.946 1.00 92.94 255 ASN A C 1
ATOM 1988 O O . ASN A 1 255 ? -23.236 0.919 14.697 1.00 92.94 255 ASN A O 1
ATOM 1992 N N . GLU A 1 256 ? -22.220 -0.059 12.961 1.00 93.81 256 GLU A N 1
ATOM 1993 C CA . GLU A 1 256 ? -23.350 -0.975 12.709 1.00 93.81 256 GLU A CA 1
ATOM 1994 C C . GLU A 1 256 ? -23.330 -2.229 13.590 1.00 93.81 256 GLU A C 1
ATOM 1996 O O . GLU A 1 256 ? -24.384 -2.721 13.994 1.00 93.81 256 GLU A O 1
ATOM 2001 N N . LYS A 1 257 ? -22.147 -2.811 13.835 1.00 94.50 257 LYS A N 1
ATOM 2002 C CA . LYS A 1 257 ? -22.001 -4.039 14.643 1.00 94.50 257 LYS A CA 1
ATOM 2003 C C . LYS A 1 257 ? -21.597 -3.775 16.093 1.00 94.50 257 LYS A C 1
ATOM 2005 O O . LYS A 1 257 ? -21.501 -4.731 16.860 1.00 94.50 257 LYS A O 1
ATOM 2010 N N . VAL A 1 258 ? -21.416 -2.508 16.471 1.00 94.50 258 VAL A N 1
ATOM 2011 C CA . VAL A 1 258 ? -21.187 -2.051 17.854 1.00 94.50 258 VAL A CA 1
ATOM 2012 C C . VAL A 1 258 ? -19.954 -2.707 18.508 1.00 94.50 258 VAL A C 1
ATOM 2014 O O . VAL A 1 258 ? -19.940 -3.034 19.695 1.00 94.50 258 VAL A O 1
ATOM 2017 N N . PHE A 1 259 ? -18.890 -2.928 17.729 1.00 94.88 259 PHE A N 1
ATOM 2018 C CA . PHE A 1 259 ? -17.585 -3.332 18.262 1.00 94.88 259 PHE A CA 1
ATOM 2019 C C . PHE A 1 259 ? -16.856 -2.117 18.853 1.00 94.88 259 PHE A C 1
ATOM 2021 O O . PHE A 1 259 ? -16.964 -1.003 18.355 1.00 94.88 259 PHE A O 1
ATOM 2028 N N . PHE A 1 260 ? -16.037 -2.337 19.883 1.00 93.62 260 PHE A N 1
ATOM 2029 C CA . PHE A 1 260 ? -15.250 -1.261 20.501 1.00 93.62 260 PHE A CA 1
ATOM 2030 C C . PHE A 1 260 ? -14.016 -0.848 19.679 1.00 93.62 260 PHE A C 1
ATOM 2032 O O . PHE A 1 260 ? -13.565 0.291 19.781 1.00 93.62 260 PHE A O 1
ATOM 2039 N N . PHE A 1 261 ? -13.441 -1.763 18.891 1.00 94.94 261 PHE A N 1
ATOM 2040 C CA . PHE A 1 261 ? -12.233 -1.525 18.093 1.00 94.94 261 PHE A CA 1
ATOM 2041 C C . PHE A 1 261 ? -12.118 -2.485 16.897 1.00 94.94 261 PHE A C 1
ATOM 2043 O O . PHE A 1 261 ? -12.660 -3.591 16.916 1.00 94.94 261 PHE A O 1
ATOM 2050 N N . VAL A 1 262 ? -11.339 -2.083 15.889 1.00 94.31 262 VAL A N 1
ATOM 2051 C CA . VAL A 1 262 ? -10.930 -2.897 14.735 1.00 94.31 262 VAL A CA 1
ATOM 2052 C C . VAL A 1 262 ? -9.402 -2.947 14.664 1.00 94.31 262 VAL A C 1
ATOM 2054 O O . VAL A 1 262 ? -8.725 -1.923 14.758 1.00 94.31 262 VAL A O 1
ATOM 2057 N N . LEU A 1 263 ? -8.848 -4.151 14.490 1.00 94.94 263 LEU A N 1
ATOM 2058 C CA . LEU A 1 263 ? -7.411 -4.382 14.304 1.00 94.94 263 LEU A CA 1
ATOM 2059 C C . LEU A 1 263 ? -7.137 -4.675 12.828 1.00 94.94 263 LEU A C 1
ATOM 2061 O O . LEU A 1 263 ? -7.394 -5.786 12.357 1.00 94.94 263 LEU A O 1
ATOM 2065 N N . LEU A 1 264 ? -6.618 -3.686 12.100 1.00 93.62 264 LEU A N 1
ATOM 2066 C CA . LEU A 1 264 ? -6.476 -3.779 10.644 1.00 93.62 264 LEU A CA 1
ATOM 2067 C C . LEU A 1 264 ? -5.414 -4.808 10.209 1.00 93.62 264 LEU A C 1
ATOM 2069 O O . LEU A 1 264 ? -5.542 -5.400 9.138 1.00 93.62 264 LEU A O 1
ATOM 2073 N N . SER A 1 265 ? -4.478 -5.170 11.098 1.00 92.94 265 SER A N 1
ATOM 2074 C CA . SER A 1 265 ? -3.492 -6.242 10.860 1.00 92.94 265 SER A CA 1
ATOM 2075 C C . SER A 1 265 ? -4.101 -7.622 10.580 1.00 92.94 265 SER A C 1
ATOM 2077 O O . SER A 1 265 ? -3.392 -8.539 10.172 1.00 92.94 265 SER A O 1
ATOM 2079 N N . ARG A 1 266 ? -5.406 -7.810 10.817 1.00 92.62 266 ARG A N 1
ATOM 2080 C CA . ARG A 1 266 ? -6.125 -9.062 10.536 1.00 92.62 266 ARG A CA 1
ATOM 2081 C C . ARG A 1 266 ? -6.648 -9.178 9.103 1.00 92.62 266 ARG A C 1
ATOM 2083 O O . ARG A 1 266 ? -7.110 -10.254 8.745 1.00 92.62 266 ARG A O 1
ATOM 2090 N N . PHE A 1 267 ? -6.545 -8.113 8.308 1.00 91.56 267 PHE A N 1
ATOM 2091 C CA . PHE A 1 267 ? -6.942 -8.085 6.895 1.00 91.56 267 PHE A CA 1
ATOM 2092 C C . PHE A 1 267 ? -5.738 -8.183 5.933 1.00 91.56 267 PHE A C 1
ATOM 2094 O O . PHE A 1 267 ? -5.930 -8.231 4.722 1.00 91.56 267 PHE A O 1
ATOM 2101 N N . GLY A 1 268 ? -4.507 -8.234 6.461 1.00 89.06 268 GLY A N 1
ATOM 2102 C CA . GLY A 1 268 ? -3.282 -8.485 5.694 1.00 89.06 268 GLY A CA 1
ATOM 2103 C C . GLY A 1 268 ? -2.953 -9.975 5.529 1.00 89.06 268 GLY A C 1
ATOM 2104 O O . GLY A 1 268 ? -3.546 -10.840 6.178 1.00 89.06 268 GLY A O 1
ATOM 2105 N N . GLN A 1 269 ? -1.968 -10.277 4.677 1.00 90.81 269 GLN A N 1
ATOM 2106 C CA . GLN A 1 269 ? -1.550 -11.650 4.362 1.00 90.81 269 GLN A CA 1
ATOM 2107 C C . GLN A 1 269 ? -0.432 -12.200 5.274 1.00 90.81 269 GLN A C 1
ATOM 2109 O O . GLN A 1 269 ? -0.110 -13.383 5.159 1.00 90.81 269 GLN A O 1
ATOM 2114 N N . ASP A 1 270 ? 0.073 -11.426 6.252 1.00 89.25 270 ASP A N 1
ATOM 2115 C CA . ASP A 1 270 ? 1.103 -11.824 7.237 1.00 89.25 270 ASP A CA 1
ATOM 2116 C C . ASP A 1 270 ? 0.945 -13.270 7.744 1.00 89.25 270 ASP A C 1
ATOM 2118 O O . ASP A 1 270 ? 1.905 -14.030 7.845 1.00 89.25 270 ASP A O 1
ATOM 2122 N N . ALA A 1 271 ? -0.274 -13.666 8.125 1.00 87.94 271 ALA A N 1
ATOM 2123 C CA . ALA A 1 271 ? -0.536 -14.983 8.705 1.00 87.94 271 ALA A CA 1
ATOM 2124 C C . ALA A 1 271 ? -0.315 -16.130 7.701 1.00 87.94 271 ALA A C 1
ATOM 2126 O O . ALA A 1 271 ? 0.120 -17.216 8.091 1.00 87.94 271 ALA A O 1
ATOM 2127 N N . LEU A 1 272 ? -0.591 -15.881 6.419 1.00 92.00 272 LEU A N 1
ATOM 2128 C CA . LEU A 1 272 ? -0.379 -16.820 5.323 1.00 92.00 272 LEU A CA 1
ATOM 2129 C C . LEU A 1 272 ? 1.112 -16.897 4.952 1.00 92.00 272 LEU A C 1
ATOM 2131 O O . LEU A 1 272 ? 1.647 -17.991 4.786 1.00 92.00 272 LEU A O 1
ATOM 2135 N N . GLU A 1 273 ? 1.816 -15.764 4.926 1.00 90.25 273 GLU A N 1
ATOM 2136 C CA . GLU A 1 273 ? 3.265 -15.714 4.683 1.00 90.25 273 GLU A CA 1
ATOM 2137 C C . GLU A 1 273 ? 4.080 -16.411 5.785 1.00 90.25 273 GLU A C 1
ATOM 2139 O O . GLU A 1 273 ? 5.012 -17.173 5.497 1.00 90.25 273 GLU A O 1
ATOM 2144 N N . HIS A 1 274 ? 3.706 -16.221 7.056 1.00 91.19 274 HIS A N 1
ATOM 2145 C CA . HIS A 1 274 ? 4.303 -16.950 8.180 1.00 91.19 274 HIS A CA 1
ATOM 2146 C C . HIS A 1 274 ? 4.015 -18.462 8.101 1.00 91.19 274 HIS A C 1
ATOM 2148 O O . HIS A 1 274 ? 4.897 -19.278 8.400 1.00 91.19 274 HIS A O 1
ATOM 2154 N N . LEU A 1 275 ? 2.819 -18.861 7.647 1.00 92.12 275 LEU A N 1
ATOM 2155 C CA . LEU A 1 275 ? 2.486 -20.268 7.403 1.00 92.12 275 LEU A CA 1
ATOM 2156 C C . LEU A 1 275 ? 3.356 -20.859 6.283 1.00 92.12 275 LEU A C 1
ATOM 2158 O O . LEU A 1 275 ? 3.978 -21.900 6.490 1.00 92.12 275 LEU A O 1
ATOM 2162 N N . PHE A 1 276 ? 3.473 -20.187 5.135 1.00 92.56 276 PHE A N 1
ATOM 2163 C CA . PHE A 1 276 ? 4.341 -20.635 4.041 1.00 92.56 276 PHE A CA 1
ATOM 2164 C C . PHE A 1 276 ? 5.814 -20.702 4.451 1.00 92.56 276 PHE A C 1
ATOM 2166 O O . PHE A 1 276 ? 6.511 -21.642 4.077 1.00 92.56 276 PHE A O 1
ATOM 2173 N N . SER A 1 277 ? 6.284 -19.771 5.280 1.00 90.81 277 SER A N 1
ATOM 2174 C CA . SER A 1 277 ? 7.642 -19.818 5.835 1.00 90.81 277 SER A CA 1
ATOM 2175 C C . SER A 1 277 ? 7.846 -21.037 6.742 1.00 90.81 277 SER A C 1
ATOM 2177 O O . SER A 1 277 ? 8.864 -21.716 6.634 1.00 90.81 277 SER A O 1
ATOM 2179 N N . THR A 1 278 ? 6.838 -21.399 7.543 1.00 93.06 278 THR A N 1
ATOM 2180 C CA . THR A 1 278 ? 6.844 -22.635 8.349 1.00 93.06 278 THR A CA 1
ATOM 2181 C C . THR A 1 278 ? 6.841 -23.899 7.478 1.00 93.06 278 THR A C 1
ATOM 2183 O O . THR A 1 278 ? 7.492 -24.883 7.825 1.00 93.06 278 THR A O 1
ATOM 2186 N N . LEU A 1 279 ? 6.128 -23.896 6.346 1.00 92.56 279 LEU A N 1
ATOM 2187 C CA . LEU A 1 279 ? 6.108 -25.025 5.407 1.00 92.56 279 LEU A CA 1
ATOM 2188 C C . LEU A 1 279 ? 7.447 -25.183 4.673 1.00 92.56 279 LEU A C 1
ATOM 2190 O O . LEU A 1 279 ? 7.972 -26.294 4.618 1.00 92.56 279 LEU A O 1
ATOM 2194 N N . ARG A 1 280 ? 8.044 -24.085 4.189 1.00 92.38 280 ARG A N 1
ATOM 2195 C CA . ARG A 1 280 ? 9.383 -24.085 3.567 1.00 92.38 280 ARG A CA 1
ATOM 2196 C C . ARG A 1 280 ? 10.473 -24.561 4.531 1.00 92.38 280 ARG A C 1
ATOM 2198 O O . ARG A 1 280 ? 11.337 -25.323 4.126 1.00 92.38 280 ARG A O 1
ATOM 2205 N N . ALA A 1 281 ? 10.399 -24.178 5.808 1.00 91.31 281 ALA A N 1
ATOM 2206 C CA . ALA A 1 281 ? 11.351 -24.628 6.827 1.00 91.31 281 ALA A CA 1
ATOM 2207 C C . ALA A 1 281 ? 11.269 -26.139 7.133 1.00 91.31 281 ALA A C 1
ATOM 2209 O O . ALA A 1 281 ? 12.251 -26.722 7.582 1.00 91.31 281 ALA A O 1
ATOM 2210 N N . LYS A 1 282 ? 10.111 -26.778 6.908 1.00 90.44 282 LYS A N 1
ATOM 2211 C CA . LYS A 1 282 ? 9.931 -28.231 7.087 1.00 90.44 282 LYS A CA 1
ATOM 2212 C C . LYS A 1 282 ? 10.280 -29.032 5.837 1.00 90.44 282 LYS A C 1
ATOM 2214 O O . LYS A 1 282 ? 10.803 -30.133 5.953 1.00 90.44 282 LYS A O 1
ATOM 2219 N N . ASN A 1 283 ? 9.996 -28.471 4.666 1.00 86.94 283 ASN A N 1
ATOM 2220 C CA . ASN A 1 283 ? 10.278 -29.066 3.366 1.00 86.94 283 ASN A CA 1
ATOM 2221 C C . ASN A 1 283 ? 11.503 -28.381 2.747 1.00 86.94 283 ASN A C 1
ATOM 2223 O O . ASN A 1 283 ? 11.396 -27.739 1.701 1.00 86.94 283 ASN A O 1
ATOM 2227 N N . ALA A 1 284 ? 12.652 -28.479 3.422 1.00 76.38 284 ALA A N 1
ATOM 2228 C CA . ALA A 1 284 ? 13.916 -28.037 2.850 1.00 76.38 284 ALA A CA 1
ATOM 2229 C C . ALA A 1 284 ? 14.184 -28.847 1.572 1.00 76.38 284 ALA A C 1
ATOM 2231 O O . ALA A 1 284 ? 14.240 -30.077 1.616 1.00 76.38 284 ALA A O 1
ATOM 2232 N N . VAL A 1 285 ? 14.291 -28.157 0.436 1.00 69.94 285 VAL A N 1
ATOM 2233 C CA . VAL A 1 285 ? 14.653 -28.782 -0.841 1.00 69.94 285 VAL A CA 1
ATOM 2234 C C . VAL A 1 285 ? 16.136 -29.178 -0.760 1.00 69.94 285 VAL A C 1
ATOM 2236 O O . VAL A 1 285 ? 16.927 -28.308 -0.385 1.00 69.94 285 VAL A O 1
ATOM 2239 N N . PRO A 1 286 ? 16.502 -30.446 -1.041 1.00 53.31 286 PRO A N 1
ATOM 2240 C CA . PRO A 1 286 ? 17.897 -30.898 -1.072 1.00 53.31 286 PRO A CA 1
ATOM 2241 C C . PRO A 1 286 ? 18.763 -30.179 -2.115 1.00 53.31 286 PRO A C 1
ATOM 2243 O O . PRO A 1 286 ? 18.215 -29.831 -3.188 1.00 53.31 286 PRO A O 1
#

Radius of gyration: 23.55 Å; chains: 1; bounding box: 61×61×53 Å

Sequence (286 aa):
MVVTNRERRGRALHRLTALVHGVNWRPMLLADELMAYCWNEPYGCNFVGPIAVVLEHYEQSCAFHVFLCQRCGEIMKNDILAAHYVSRCKHRLSSASLPEVPGRVDDVAVSGGVNRPECNDSARSSCGLNLLLTAAALVDDAPSSSECDGLPACSTKGRTKGPKGDLPQEALTTAWFIETIYRWFKVLASRTTRLGISKLNDQKYEDSLIFLKDMVTLFTDLKIGSPSKHVWKPVQTGITLVCKIALELQHYYLNEKVFFFVLLSRFGQDALEHLFSTLRAKNAVP

Foldseek 3Di:
DDDDPPVVVVVVVVVVVVVVVPDPPCLVVLQQVDKAFAPLVLQPGRDIGRLVVSVVCNPPPDQRDWDQDPFDRDIDTPVCPVVCVVVPPDGDPDDDDHDDRPADDDDDDDDDDDDDDDDDDPPPPDPPPVVLPVVPPPDDDDDDDDDDDDDDDPDDDDDDDDPDDDDPPVVVVVVVVSVLVVLVCQALLFPDQVRYQFQVDVVVNVVLLVSLVVQLVCLVPDFDDHPVDGGNHSVSSVSNSLSVVSNVVCCCCCPVVVDGGDGNSVVDCVVVVVVVVVVCVVPPDD

Secondary structure (DSSP, 8-state):
----TTHHHHHHHHHHHHHHTTS--THHHHHHH-EEE-TTGGGT---EEEHHHHHHHHHHH-TT-EEE-TTT--EEEHHHHHHHHHTT-----S---PPPPTT-----------PPPP--GGGTT-TTTHHHHTTSTT-----------S---S---S----SS-PPPHHHHHHHHHHHHHHHHHHHHT--STTTSEETTSHHHHHHHHHHHHHHHHHHHH---EETTEE---HHHHHHHHHHHHHHHHHIIIIIIS--SEE-GGGSSSHHHHHHHHHHHHHS---

Organism: Rhipicephalus microplus (NCBI:txid6941)

pLDDT: mean 71.06, std 27.02, range [24.11, 98.0]